Protein AF-A0A4Y3L1G8-F1 (afdb_monomer_lite)

Organism: NCBI:txid43670

Foldseek 3Di:
DPPLDAAAQDPLLVVLLVVLLVLLCVLADFPDCPPCLQVVLLVPADFAAASHPPRSSLLLLQLLLLLLLLVVLVVCVVVPVVQQLSVLSVPLLDLSQDLDLVSLLVSLVSSCVSPVPPDDPPDDLNNVSSPLSSQLSNDRYYNSNSVSSSVSSVSSVVVVDDSLSSNLSNLSHRLLSSLQSCVVVPVVVPVRRLLSSLCSNVSNVNDDLVSSCVSNVHDSVSSVVSVDDPPVD

Radius of gyration: 18.16 Å; chains: 1; bounding box: 44×58×53 Å

Sequence (233 aa):
MTPRAHAPLPAEWAGPIIELVEATRAAAPPSVDDDGAWATAEAGQERPRTGHKAARRTASAGQSAAHLLRFRAIEAVQHGHDEPWTLALATSTEAVGSWDWDTRMQVALDLRRTFKHLPAGDDTDARRETRLVAAWLTHSDGPGLVAATGALCRAVLALAPNRADLAAAWYATHGDRLLRELAARGPAAHPALVGEAVRGVDAARVLTRTHIADHAGIAREALEAHLEPGPDA

Structure (mmCIF, N/CA/C/O backbone):
data_AF-A0A4Y3L1G8-F1
#
_entry.id   AF-A0A4Y3L1G8-F1
#
loop_
_atom_site.group_PDB
_atom_site.id
_atom_site.type_symbol
_atom_site.label_atom_id
_atom_site.label_alt_id
_atom_site.label_comp_id
_atom_site.label_asym_id
_atom_site.label_entity_id
_atom_site.label_seq_id
_atom_site.pdbx_PDB_ins_code
_atom_site.Cartn_x
_atom_site.Cartn_y
_atom_site.Cartn_z
_atom_site.occupancy
_atom_site.B_iso_or_equiv
_atom_site.auth_seq_id
_atom_site.auth_comp_id
_atom_site.auth_asym_id
_atom_site.auth_atom_id
_atom_site.pdbx_PDB_model_num
ATOM 1 N N . MET A 1 1 ? -9.751 -36.972 -7.941 1.00 41.53 1 MET A N 1
ATOM 2 C CA . MET A 1 1 ? -9.458 -35.643 -7.361 1.00 41.53 1 MET A CA 1
ATOM 3 C C . MET A 1 1 ? -10.598 -34.713 -7.751 1.00 41.53 1 MET A C 1
ATOM 5 O O . MET A 1 1 ? -10.694 -34.353 -8.916 1.00 41.53 1 MET A O 1
ATOM 9 N N . THR A 1 2 ? -11.531 -34.416 -6.849 1.00 40.16 2 THR A N 1
ATOM 10 C CA . THR A 1 2 ? -12.635 -33.484 -7.132 1.00 40.16 2 THR A CA 1
ATOM 11 C C . THR A 1 2 ? -12.055 -32.070 -7.202 1.00 40.16 2 THR A C 1
ATOM 13 O O . THR A 1 2 ? -11.384 -31.666 -6.247 1.00 40.16 2 THR A O 1
ATOM 16 N N . PRO A 1 3 ? -12.238 -31.312 -8.297 1.00 48.31 3 PRO A N 1
ATOM 17 C CA . PRO A 1 3 ? -11.774 -29.933 -8.343 1.00 48.31 3 PRO A CA 1
ATOM 18 C C . PRO A 1 3 ? -12.478 -29.161 -7.225 1.00 48.31 3 PRO A C 1
ATOM 20 O O . PRO A 1 3 ? -13.706 -29.179 -7.137 1.00 48.31 3 PRO A O 1
ATOM 23 N N . ARG A 1 4 ? -11.709 -28.519 -6.335 1.00 60.69 4 ARG A N 1
ATOM 24 C CA . ARG A 1 4 ? -12.270 -27.599 -5.336 1.00 60.69 4 ARG A CA 1
ATOM 25 C C . ARG A 1 4 ? -12.995 -26.492 -6.099 1.00 60.69 4 ARG A C 1
ATOM 27 O O . ARG A 1 4 ? -12.357 -25.613 -6.672 1.00 60.69 4 ARG A O 1
ATOM 34 N N . ALA A 1 5 ? -14.321 -26.562 -6.144 1.00 73.50 5 ALA A N 1
ATOM 35 C CA . ALA A 1 5 ? -15.132 -25.512 -6.730 1.00 73.50 5 ALA A CA 1
ATOM 36 C C . ALA A 1 5 ? -14.984 -24.255 -5.863 1.00 73.50 5 ALA A C 1
ATOM 38 O O . ALA A 1 5 ? -15.334 -24.259 -4.685 1.00 73.50 5 ALA A O 1
ATOM 39 N N . HIS A 1 6 ? -14.427 -23.190 -6.437 1.00 83.69 6 HIS A N 1
ATOM 40 C CA . HIS A 1 6 ? -14.323 -21.907 -5.754 1.00 83.69 6 HIS A CA 1
ATOM 41 C C . HIS A 1 6 ? -15.698 -21.236 -5.673 1.00 83.69 6 HIS A C 1
ATOM 43 O O . HIS A 1 6 ? -16.386 -21.086 -6.690 1.00 83.69 6 HIS A O 1
ATOM 49 N N . ALA A 1 7 ? -16.075 -20.781 -4.479 1.00 87.38 7 ALA A N 1
ATOM 50 C CA . ALA A 1 7 ? -17.297 -20.012 -4.271 1.00 87.38 7 ALA A CA 1
ATOM 51 C C . ALA A 1 7 ? -17.143 -18.577 -4.822 1.00 87.38 7 ALA A C 1
ATOM 53 O O . ALA A 1 7 ? -16.031 -18.044 -4.865 1.00 87.38 7 ALA A O 1
ATOM 54 N N . PRO A 1 8 ? -18.215 -17.900 -5.265 1.00 90.12 8 PRO A N 1
ATOM 55 C CA . PRO A 1 8 ? -18.150 -16.456 -5.500 1.00 90.12 8 PRO A CA 1
ATOM 56 C C . PRO A 1 8 ? -17.806 -15.704 -4.201 1.00 90.12 8 PRO A C 1
ATOM 58 O O . PRO A 1 8 ? -17.936 -16.257 -3.107 1.00 90.12 8 PRO A O 1
ATOM 61 N N . LEU A 1 9 ? -17.348 -14.452 -4.312 1.00 90.00 9 LEU A N 1
ATOM 62 C CA . LEU A 1 9 ? -17.223 -13.591 -3.132 1.00 90.00 9 LEU A CA 1
ATOM 63 C C . LEU A 1 9 ? -18.618 -13.353 -2.524 1.00 90.00 9 LEU A C 1
ATOM 65 O O . LEU A 1 9 ? -19.572 -13.181 -3.288 1.00 90.00 9 LEU A O 1
ATOM 69 N N . PRO A 1 10 ? -18.754 -13.311 -1.188 1.00 91.56 10 PRO A N 1
ATOM 70 C CA . PRO A 1 10 ? -20.002 -12.904 -0.554 1.00 91.56 10 PRO A CA 1
ATOM 71 C C . PRO A 1 10 ? -20.387 -11.486 -0.991 1.00 91.56 10 PRO A C 1
ATOM 73 O O . PRO A 1 10 ? -19.537 -10.593 -1.006 1.00 91.56 10 PRO A O 1
ATOM 76 N N . ALA A 1 11 ? -21.662 -11.274 -1.331 1.00 91.69 11 ALA A N 1
ATOM 77 C CA . ALA A 1 11 ? -22.147 -10.005 -1.886 1.00 91.69 11 ALA A CA 1
ATOM 78 C C . ALA A 1 11 ? -21.835 -8.800 -0.982 1.00 91.69 11 ALA A C 1
ATOM 80 O O . ALA A 1 11 ? -21.455 -7.741 -1.472 1.00 91.69 11 ALA A O 1
ATOM 81 N N . GLU A 1 12 ? -21.907 -8.995 0.336 1.00 91.62 12 GLU A N 1
ATOM 82 C CA . GLU A 1 12 ? -21.602 -7.972 1.339 1.00 91.62 12 GLU A CA 1
ATOM 83 C C . GLU A 1 12 ? -20.155 -7.450 1.292 1.00 91.62 12 GLU A C 1
ATOM 85 O O . GLU A 1 12 ? -19.925 -6.312 1.698 1.00 91.62 12 GLU A O 1
ATOM 90 N N . TRP A 1 13 ? -19.191 -8.241 0.802 1.00 94.19 13 TRP A N 1
ATOM 91 C CA . TRP A 1 13 ? -17.769 -7.871 0.725 1.00 94.19 13 TRP A CA 1
ATOM 92 C C . TRP A 1 13 ? -17.298 -7.642 -0.712 1.00 94.19 13 TRP A C 1
ATOM 94 O O . TRP A 1 13 ? -16.288 -6.978 -0.924 1.00 94.19 13 TRP A O 1
ATOM 104 N N . ALA A 1 14 ? -18.018 -8.179 -1.701 1.00 93.88 14 ALA A N 1
ATOM 105 C CA . ALA A 1 14 ? -17.626 -8.118 -3.103 1.00 93.88 14 ALA A CA 1
ATOM 106 C C . ALA A 1 14 ? -17.527 -6.678 -3.629 1.00 93.88 14 ALA A C 1
ATOM 108 O O . ALA A 1 14 ? -16.528 -6.355 -4.263 1.00 93.88 14 ALA A O 1
ATOM 109 N N . GLY A 1 15 ? -18.522 -5.831 -3.339 1.00 96.12 15 GLY A N 1
ATOM 110 C CA . GLY A 1 15 ? -18.575 -4.445 -3.825 1.00 96.12 15 GLY A CA 1
ATOM 111 C C . GLY A 1 15 ? -17.330 -3.632 -3.449 1.00 96.12 15 GLY A C 1
ATOM 112 O O . GLY A 1 15 ? -16.573 -3.278 -4.347 1.00 96.12 15 GLY A O 1
ATOM 113 N N . PRO A 1 16 ? -17.041 -3.438 -2.148 1.00 97.31 16 PRO A N 1
ATOM 114 C CA . PRO A 1 16 ? -15.885 -2.656 -1.701 1.00 97.31 16 PRO A CA 1
ATOM 115 C C . PRO A 1 16 ? -14.537 -3.185 -2.211 1.00 97.31 16 PRO A C 1
ATOM 117 O O . PRO A 1 16 ? -13.641 -2.406 -2.519 1.00 97.31 16 PRO A O 1
ATOM 120 N N . ILE A 1 17 ? -14.382 -4.513 -2.309 1.00 97.56 17 ILE A N 1
ATOM 121 C CA . ILE A 1 17 ? -13.150 -5.137 -2.822 1.00 97.56 17 ILE A CA 1
ATOM 122 C C . ILE A 1 17 ? -12.947 -4.808 -4.301 1.00 97.56 17 ILE A C 1
ATOM 124 O O . ILE A 1 17 ? -11.832 -4.500 -4.714 1.00 97.56 17 ILE A O 1
ATOM 128 N N . ILE A 1 18 ? -14.003 -4.930 -5.107 1.00 96.75 18 ILE A N 1
ATOM 129 C CA . ILE A 1 18 ? -13.937 -4.672 -6.548 1.00 96.75 18 ILE A CA 1
ATOM 130 C C . ILE A 1 18 ? -13.724 -3.180 -6.796 1.00 96.75 18 ILE A C 1
ATOM 132 O O . ILE A 1 18 ? -12.811 -2.823 -7.533 1.00 96.75 18 ILE A O 1
ATOM 136 N N . GLU A 1 19 ? -14.499 -2.334 -6.119 1.00 97.62 19 GLU A N 1
ATOM 137 C CA . GLU A 1 19 ? -14.440 -0.880 -6.249 1.00 97.62 19 GLU A CA 1
ATOM 138 C C . GLU A 1 19 ? -13.040 -0.337 -5.952 1.00 97.62 19 GLU A C 1
ATOM 140 O O . GLU A 1 19 ? -12.491 0.406 -6.762 1.00 97.62 19 GLU A O 1
ATOM 145 N N . LEU A 1 20 ? -12.415 -0.756 -4.845 1.00 98.12 20 LEU A N 1
ATOM 146 C CA . LEU A 1 20 ? -11.076 -0.274 -4.511 1.00 98.12 20 LEU A CA 1
ATOM 147 C C . LEU A 1 20 ? -10.024 -0.724 -5.536 1.00 98.12 20 LEU A C 1
ATOM 149 O O . LEU A 1 20 ? -9.168 0.072 -5.908 1.00 98.12 20 LEU A O 1
ATOM 153 N N . VAL A 1 21 ? -10.086 -1.974 -6.009 1.00 96.69 21 VAL A N 1
ATOM 154 C CA . VAL A 1 21 ? -9.149 -2.486 -7.029 1.00 96.69 21 VAL A CA 1
ATOM 155 C C . VAL A 1 21 ? -9.292 -1.724 -8.341 1.00 96.69 21 VAL A C 1
ATOM 157 O O . VAL A 1 21 ? -8.296 -1.396 -8.980 1.00 96.69 21 VAL A O 1
ATOM 160 N N . GLU A 1 22 ? -10.523 -1.445 -8.759 1.00 97.00 22 GLU A N 1
ATOM 161 C CA . GLU A 1 22 ? -10.784 -0.691 -9.982 1.00 97.00 22 GLU A CA 1
ATOM 162 C C . GLU A 1 22 ? -10.345 0.770 -9.838 1.00 97.00 22 GLU A C 1
ATOM 164 O O . GLU A 1 22 ? -9.719 1.304 -10.754 1.00 97.00 22 GLU A O 1
ATOM 169 N N . ALA A 1 23 ? -10.581 1.387 -8.678 1.00 98.00 23 ALA A N 1
ATOM 170 C CA . ALA A 1 23 ? -10.167 2.756 -8.394 1.00 98.00 23 ALA A CA 1
ATOM 171 C C . ALA A 1 23 ? -8.638 2.922 -8.384 1.00 98.00 23 ALA A C 1
ATOM 173 O O . ALA A 1 23 ? -8.124 3.843 -9.019 1.00 98.00 23 ALA A O 1
ATOM 174 N N . THR A 1 24 ? -7.891 2.031 -7.720 1.00 97.62 24 THR A N 1
ATOM 175 C CA . THR A 1 24 ? -6.417 2.111 -7.682 1.00 97.62 24 THR A CA 1
ATOM 176 C C . THR A 1 24 ? -5.801 1.844 -9.051 1.00 97.62 24 THR A C 1
ATOM 178 O O . THR A 1 24 ? -4.916 2.582 -9.483 1.00 97.62 24 THR A O 1
ATOM 181 N N . ARG A 1 25 ? -6.330 0.865 -9.793 1.00 95.62 25 ARG A N 1
ATOM 182 C CA . ARG A 1 25 ? -5.956 0.611 -11.192 1.00 95.62 25 ARG A CA 1
ATOM 183 C C . ARG A 1 25 ? -6.201 1.823 -12.091 1.00 95.62 25 ARG A C 1
ATOM 185 O O . ARG A 1 25 ? -5.326 2.192 -12.866 1.00 95.62 25 ARG A O 1
ATOM 192 N N . ALA A 1 26 ? -7.376 2.442 -11.998 1.00 95.88 26 ALA A N 1
ATOM 193 C CA . ALA A 1 26 ? -7.726 3.612 -12.804 1.00 95.88 26 ALA A CA 1
ATOM 194 C C . ALA A 1 26 ? -6.922 4.866 -12.422 1.00 95.88 26 ALA A C 1
ATOM 196 O O . ALA A 1 26 ? -6.782 5.783 -13.234 1.00 95.88 26 ALA A O 1
ATOM 197 N N . ALA A 1 27 ? -6.395 4.919 -11.197 1.00 96.06 27 ALA A N 1
ATOM 198 C CA . ALA A 1 27 ? -5.557 6.010 -10.722 1.00 96.06 27 ALA A CA 1
ATOM 199 C C . ALA A 1 27 ? -4.109 5.926 -11.231 1.00 96.06 27 ALA A C 1
ATOM 201 O O . ALA A 1 27 ? -3.522 6.980 -11.486 1.00 96.06 27 ALA A O 1
ATOM 202 N N . ALA A 1 28 ? -3.583 4.714 -11.455 1.00 93.69 28 ALA A N 1
ATOM 203 C CA . ALA A 1 28 ? -2.238 4.440 -11.980 1.00 93.69 28 ALA A CA 1
ATOM 204 C C . ALA A 1 28 ? -2.226 3.833 -13.408 1.00 93.69 28 ALA A C 1
ATOM 206 O O . ALA A 1 28 ? -1.566 2.810 -13.624 1.00 93.69 28 ALA A O 1
ATOM 207 N N . PRO A 1 29 ? -2.950 4.408 -14.393 1.00 88.06 29 PRO A N 1
ATOM 208 C CA . PRO A 1 29 ? -2.941 3.875 -15.746 1.00 88.06 29 PRO A CA 1
ATOM 209 C C . PRO A 1 29 ? -1.554 4.097 -16.372 1.00 88.06 29 PRO A C 1
ATOM 211 O O . PRO A 1 29 ? -0.997 5.186 -16.212 1.00 88.06 29 PRO A O 1
ATOM 214 N N . PRO A 1 30 ? -1.002 3.108 -17.092 1.00 82.69 30 PRO A N 1
ATOM 215 C CA . PRO A 1 30 ? 0.229 3.309 -17.848 1.00 82.69 30 PRO A CA 1
ATOM 216 C C . PRO A 1 30 ? -0.027 4.284 -19.008 1.00 82.69 30 PRO A C 1
ATOM 218 O O . PRO A 1 30 ? -1.103 4.246 -19.614 1.00 82.69 30 PRO A O 1
ATOM 221 N N . SER A 1 31 ? 0.943 5.140 -19.349 1.00 75.38 31 SER A N 1
ATOM 222 C CA . SER A 1 31 ? 0.835 6.003 -20.542 1.00 75.38 31 SER A CA 1
ATOM 223 C C . SER A 1 31 ? 0.765 5.209 -21.846 1.00 75.38 31 SER A C 1
ATOM 225 O O . SER A 1 31 ? 0.064 5.615 -22.773 1.00 75.38 31 SER A O 1
ATOM 227 N N . VAL A 1 32 ? 1.464 4.071 -21.897 1.00 72.94 32 VAL A N 1
ATOM 228 C CA . VAL A 1 32 ? 1.496 3.104 -22.999 1.00 72.94 32 VAL A CA 1
ATOM 229 C C . VAL A 1 32 ? 1.739 1.709 -22.396 1.00 72.94 32 VAL A C 1
ATOM 231 O O . VAL A 1 32 ? 2.694 1.534 -21.643 1.00 72.94 32 VAL A O 1
ATOM 234 N N . ASP A 1 33 ? 0.898 0.714 -22.701 1.00 65.44 33 ASP A N 1
ATOM 235 C CA . ASP A 1 33 ? 1.082 -0.694 -22.276 1.00 65.44 33 ASP A CA 1
ATOM 236 C C . ASP A 1 33 ? 1.106 -1.621 -23.495 1.00 65.44 33 ASP A C 1
ATOM 238 O O . ASP A 1 33 ? 0.311 -2.552 -23.613 1.00 65.44 33 ASP A O 1
ATOM 242 N N . ASP A 1 34 ? 2.002 -1.323 -24.435 1.00 66.69 34 ASP A N 1
ATOM 243 C CA . ASP A 1 34 ? 2.079 -2.037 -25.715 1.00 66.69 34 ASP A CA 1
ATOM 244 C C . ASP A 1 34 ? 2.476 -3.513 -25.538 1.00 66.69 34 ASP A C 1
ATOM 246 O O . ASP A 1 34 ? 2.008 -4.378 -26.279 1.00 66.69 34 ASP A O 1
ATOM 250 N N . ASP A 1 35 ? 3.258 -3.819 -24.495 1.00 75.25 35 ASP A N 1
ATOM 251 C CA . ASP A 1 35 ? 3.859 -5.143 -24.303 1.00 75.25 35 ASP A CA 1
ATOM 252 C C . ASP A 1 35 ? 3.335 -5.899 -23.061 1.00 75.25 35 ASP A C 1
ATOM 254 O O . ASP A 1 35 ? 3.815 -6.994 -22.734 1.00 75.25 35 ASP A O 1
ATOM 258 N N . GLY A 1 36 ? 2.357 -5.345 -22.336 1.00 89.19 36 GLY A N 1
ATOM 259 C CA . GLY A 1 36 ? 1.662 -6.015 -21.229 1.00 89.19 36 GLY A CA 1
ATOM 260 C C . GLY A 1 36 ? 2.482 -6.202 -19.944 1.00 89.19 36 GLY A C 1
ATOM 261 O O . GLY A 1 36 ? 2.168 -7.086 -19.136 1.00 89.19 36 GLY A O 1
ATOM 262 N N . ALA A 1 37 ? 3.545 -5.419 -19.733 1.00 90.44 37 ALA A N 1
ATOM 263 C CA . ALA A 1 37 ? 4.352 -5.469 -18.507 1.00 90.44 37 ALA A CA 1
ATOM 264 C C . ALA A 1 37 ? 3.518 -5.081 -17.274 1.00 90.44 37 ALA A C 1
ATOM 266 O O . ALA A 1 37 ? 3.598 -5.731 -16.228 1.00 90.44 37 ALA A O 1
ATOM 267 N N . TRP A 1 38 ? 2.644 -4.084 -17.426 1.00 91.88 38 TRP A N 1
ATOM 268 C CA . TRP A 1 38 ? 1.755 -3.611 -16.368 1.00 91.88 38 TRP A CA 1
ATOM 269 C C . TRP A 1 38 ? 0.746 -4.698 -15.960 1.00 91.88 38 TRP A C 1
ATOM 271 O O . TRP A 1 38 ? 0.635 -5.051 -14.782 1.00 91.88 38 TRP A O 1
ATOM 281 N N . ALA A 1 39 ? 0.107 -5.348 -16.939 1.00 91.81 39 ALA A N 1
ATOM 282 C CA . ALA A 1 39 ? -0.785 -6.483 -16.689 1.00 91.81 39 ALA A CA 1
ATOM 283 C C . ALA A 1 39 ? -0.056 -7.698 -16.075 1.00 91.81 39 ALA A C 1
ATOM 285 O O . ALA A 1 39 ? -0.619 -8.417 -15.241 1.00 91.81 39 ALA A O 1
ATOM 286 N N . THR A 1 40 ? 1.205 -7.927 -16.456 1.00 93.62 40 THR A N 1
ATOM 287 C CA . THR A 1 40 ? 2.041 -9.001 -15.894 1.00 93.62 40 THR A CA 1
ATOM 288 C C . THR A 1 40 ? 2.344 -8.746 -14.417 1.00 93.62 40 THR A C 1
ATOM 290 O O . THR A 1 40 ? 2.182 -9.652 -13.595 1.00 93.62 40 THR A O 1
ATOM 293 N N . ALA A 1 41 ? 2.670 -7.504 -14.048 1.00 93.44 41 ALA A N 1
ATOM 294 C CA . ALA A 1 41 ? 2.898 -7.109 -12.660 1.00 93.44 41 ALA A CA 1
ATOM 295 C C . ALA A 1 41 ? 1.656 -7.321 -11.771 1.00 93.44 41 ALA A C 1
ATOM 297 O O . ALA A 1 41 ? 1.773 -7.829 -10.650 1.00 93.44 41 ALA A O 1
ATOM 298 N N . GLU A 1 42 ? 0.453 -7.016 -12.274 1.00 92.38 42 GLU A N 1
ATOM 299 C CA . GLU A 1 42 ? -0.802 -7.340 -11.578 1.00 92.38 42 GLU A CA 1
ATOM 300 C C . GLU A 1 42 ? -0.994 -8.858 -11.433 1.00 92.38 42 GLU A C 1
ATOM 302 O O . GLU A 1 42 ? -1.419 -9.364 -10.387 1.00 92.38 42 GLU A O 1
ATOM 307 N N . ALA A 1 43 ? -0.683 -9.617 -12.488 1.00 91.38 43 ALA A N 1
ATOM 308 C CA . ALA A 1 43 ? -0.847 -11.063 -12.507 1.00 91.38 43 ALA A CA 1
ATOM 309 C C . ALA A 1 43 ? 0.142 -11.797 -11.585 1.00 91.38 43 ALA A C 1
ATOM 311 O O . ALA A 1 43 ? -0.211 -12.864 -11.066 1.00 91.38 43 ALA A O 1
ATOM 312 N N . GLY A 1 44 ? 1.321 -11.225 -11.339 1.00 89.19 44 GLY A N 1
ATOM 313 C CA . GLY A 1 44 ? 2.352 -11.752 -10.440 1.00 89.19 44 GLY A CA 1
ATOM 314 C C . GLY A 1 44 ? 1.979 -11.735 -8.953 1.00 89.19 44 GLY A C 1
ATOM 315 O O . GLY A 1 44 ? 2.749 -12.212 -8.124 1.00 89.19 44 GLY A O 1
ATOM 316 N N . GLN A 1 45 ? 0.806 -11.208 -8.589 1.00 88.12 45 GLN A N 1
ATOM 317 C CA . GLN A 1 45 ? 0.321 -11.229 -7.211 1.00 88.12 45 GLN A CA 1
ATOM 318 C C . GLN A 1 45 ? 0.026 -12.651 -6.717 1.00 88.12 45 GLN A C 1
ATOM 320 O O . GLN A 1 45 ? -0.706 -13.412 -7.370 1.00 88.12 45 GLN A O 1
ATOM 325 N N . GLU A 1 46 ? 0.554 -12.969 -5.529 1.00 86.06 46 GLU A N 1
ATOM 326 C CA . GLU A 1 46 ? 0.307 -14.239 -4.852 1.00 86.06 46 GLU A CA 1
ATOM 327 C C . GLU A 1 46 ? -1.193 -14.433 -4.606 1.00 86.06 46 GLU A C 1
ATOM 329 O O . GLU A 1 46 ? -1.954 -13.495 -4.350 1.00 86.06 46 GLU A O 1
ATOM 334 N N . ARG A 1 47 ? -1.650 -15.677 -4.758 1.00 87.44 47 ARG A N 1
ATOM 335 C CA . ARG A 1 47 ? -3.064 -16.028 -4.636 1.00 87.44 47 ARG A CA 1
ATOM 336 C C . ARG A 1 47 ? -3.317 -16.612 -3.246 1.00 87.44 47 ARG A C 1
ATOM 338 O O . ARG A 1 47 ? -3.052 -17.802 -3.060 1.00 87.44 47 ARG A O 1
ATOM 345 N N . PRO A 1 48 ? -3.881 -15.843 -2.298 1.00 88.75 48 PRO A N 1
ATOM 346 C CA . PRO A 1 48 ? -4.215 -16.381 -0.989 1.00 88.75 48 PRO A CA 1
ATOM 347 C C . PRO A 1 48 ? -5.269 -17.482 -1.116 1.00 88.75 48 PRO A C 1
ATOM 349 O O . PRO A 1 48 ? -6.124 -17.479 -2.010 1.00 88.75 48 PRO A O 1
ATOM 352 N N . ARG A 1 49 ? -5.250 -18.440 -0.192 1.00 90.00 49 ARG A N 1
ATOM 353 C CA . ARG A 1 49 ? -6.201 -19.557 -0.190 1.00 90.00 49 ARG A CA 1
ATOM 354 C C . ARG A 1 49 ? -7.514 -19.163 0.477 1.00 90.00 49 ARG A C 1
ATOM 356 O O . ARG A 1 49 ? -7.815 -19.598 1.575 1.00 90.00 49 ARG A O 1
ATOM 363 N N . THR A 1 50 ? -8.338 -18.370 -0.197 1.00 89.44 50 THR A N 1
ATOM 364 C CA . THR A 1 50 ? -9.612 -17.898 0.384 1.00 89.44 50 THR A CA 1
ATOM 365 C C . THR A 1 50 ? -10.777 -18.870 0.201 1.00 89.44 50 THR A C 1
ATOM 367 O O . THR A 1 50 ? -11.798 -18.738 0.863 1.00 89.44 50 THR A O 1
ATOM 370 N N . GLY A 1 51 ? -10.667 -19.827 -0.727 1.00 88.31 51 GLY A N 1
ATOM 371 C CA . GLY A 1 51 ? -11.807 -20.645 -1.162 1.00 88.31 51 GLY A CA 1
ATOM 372 C C . GLY A 1 51 ? -12.756 -19.922 -2.131 1.00 88.31 51 GLY A C 1
ATOM 373 O O . GLY A 1 51 ? -13.696 -20.542 -2.629 1.00 88.31 51 GLY A O 1
ATOM 374 N N . HIS A 1 52 ? -12.470 -18.662 -2.485 1.00 89.44 52 HIS A N 1
ATOM 375 C CA . HIS A 1 52 ? -13.298 -17.848 -3.376 1.00 89.44 52 HIS A CA 1
ATOM 376 C C . HIS A 1 52 ? -12.653 -17.591 -4.749 1.00 89.44 52 HIS A C 1
ATOM 378 O O . HIS A 1 52 ? -11.431 -17.601 -4.897 1.00 89.44 52 HIS A O 1
ATOM 384 N N . LYS A 1 53 ? -13.479 -17.313 -5.767 1.00 88.62 53 LYS A N 1
ATOM 385 C CA . LYS A 1 53 ? -13.072 -17.127 -7.177 1.00 88.62 53 LYS A CA 1
ATOM 386 C C . LYS A 1 53 ? -12.123 -15.944 -7.414 1.00 88.62 53 LYS A C 1
ATOM 388 O O . LYS A 1 53 ? -11.420 -15.930 -8.417 1.00 88.62 53 LYS A O 1
ATOM 393 N N . ALA A 1 54 ? -12.105 -14.955 -6.521 1.00 88.44 54 ALA A N 1
ATOM 394 C CA . ALA A 1 54 ? -11.403 -13.685 -6.715 1.00 88.44 54 ALA A CA 1
ATOM 395 C C . ALA A 1 54 ? -10.241 -13.462 -5.727 1.00 88.44 54 ALA A C 1
ATOM 397 O O . ALA A 1 54 ? -9.940 -12.324 -5.380 1.00 88.44 54 ALA A O 1
ATOM 398 N N . ALA A 1 55 ? -9.562 -14.531 -5.297 1.00 90.19 55 ALA A N 1
ATOM 399 C CA . ALA A 1 55 ? -8.482 -14.476 -4.304 1.00 90.19 55 ALA A CA 1
ATOM 400 C C . ALA A 1 55 ? -7.405 -13.407 -4.579 1.00 90.19 55 ALA A C 1
ATOM 402 O O . ALA A 1 55 ? -7.008 -12.685 -3.670 1.00 90.19 55 ALA A O 1
ATOM 403 N N . ARG A 1 56 ? -6.967 -13.256 -5.838 1.00 91.50 56 ARG A N 1
ATOM 404 C CA . ARG A 1 56 ? -5.973 -12.237 -6.216 1.00 91.50 56 ARG A CA 1
ATOM 405 C C . ARG A 1 56 ? -6.488 -10.807 -6.011 1.00 91.50 56 ARG A C 1
ATOM 407 O O . ARG A 1 56 ? -5.740 -9.953 -5.550 1.00 91.50 56 ARG A O 1
ATOM 414 N N . ARG A 1 57 ? -7.763 -10.552 -6.327 1.00 92.81 57 ARG A N 1
ATOM 415 C CA . ARG A 1 57 ? -8.388 -9.238 -6.106 1.00 92.81 57 ARG A CA 1
ATOM 416 C C . ARG A 1 57 ? -8.510 -8.948 -4.616 1.00 92.81 57 ARG A C 1
ATOM 418 O O . ARG A 1 57 ? -8.205 -7.845 -4.206 1.00 92.81 57 ARG A O 1
ATOM 425 N N . THR A 1 58 ? -8.859 -9.949 -3.804 1.00 94.56 58 THR A N 1
ATOM 426 C CA . THR A 1 58 ? -8.857 -9.818 -2.338 1.00 94.56 58 THR A CA 1
ATOM 427 C C . THR A 1 58 ? -7.472 -9.429 -1.810 1.00 94.56 58 THR A C 1
ATOM 429 O O . THR A 1 58 ? -7.359 -8.508 -1.009 1.00 94.56 58 THR A O 1
ATOM 432 N N . ALA A 1 59 ? -6.413 -10.084 -2.292 1.00 92.56 59 ALA A N 1
ATOM 433 C CA . ALA A 1 59 ? -5.041 -9.755 -1.919 1.00 92.56 59 ALA A CA 1
ATOM 434 C C . ALA A 1 59 ? -4.651 -8.316 -2.289 1.00 92.56 59 ALA A C 1
ATOM 436 O O . ALA A 1 59 ? -4.207 -7.560 -1.431 1.00 92.56 59 ALA A O 1
ATOM 437 N N . SER A 1 60 ? -4.833 -7.951 -3.562 1.00 95.31 60 SER A N 1
ATOM 438 C CA . SER A 1 60 ? -4.514 -6.615 -4.080 1.00 95.31 60 SER A CA 1
ATOM 439 C C . SER A 1 60 ? -5.302 -5.527 -3.340 1.00 95.31 60 SER A C 1
ATOM 441 O O . SER A 1 60 ? -4.699 -4.591 -2.826 1.00 95.31 60 SER A O 1
ATOM 443 N N . ALA A 1 61 ? -6.614 -5.712 -3.151 1.00 96.94 61 ALA A N 1
ATOM 444 C CA . ALA A 1 61 ? -7.459 -4.773 -2.416 1.00 96.94 61 ALA A CA 1
ATOM 445 C C . ALA A 1 61 ? -6.987 -4.570 -0.968 1.00 96.94 61 ALA A C 1
ATOM 447 O O . ALA A 1 61 ? -6.922 -3.441 -0.493 1.00 96.94 61 ALA A O 1
ATOM 448 N N . GLY A 1 62 ? -6.635 -5.655 -0.267 1.00 96.81 62 GLY A N 1
ATOM 449 C CA . GLY A 1 62 ? -6.175 -5.590 1.122 1.00 96.81 62 GLY A CA 1
ATOM 450 C C . GLY A 1 62 ? -4.861 -4.829 1.268 1.00 96.81 62 GLY A C 1
ATOM 451 O O . GLY A 1 62 ? -4.766 -3.944 2.115 1.00 96.81 62 GLY A O 1
ATOM 452 N N . GLN A 1 63 ? -3.885 -5.127 0.406 1.00 96.88 63 GLN A N 1
ATOM 453 C CA . GLN A 1 63 ? -2.595 -4.432 0.388 1.00 96.88 63 GLN A CA 1
ATOM 454 C C . GLN A 1 63 ? -2.754 -2.956 0.016 1.00 96.88 63 GLN A C 1
ATOM 456 O O . GLN A 1 63 ? -2.237 -2.095 0.721 1.00 96.88 63 GLN A O 1
ATOM 461 N N . SER A 1 64 ? -3.534 -2.647 -1.024 1.00 97.81 64 SER A N 1
ATOM 462 C CA . SER A 1 64 ? -3.808 -1.262 -1.418 1.00 97.81 64 SER A CA 1
ATOM 463 C C . SER A 1 64 ? -4.520 -0.477 -0.311 1.00 97.81 64 SER A C 1
ATOM 465 O O . SER A 1 64 ? -4.105 0.635 0.006 1.00 97.81 64 SER A O 1
ATOM 467 N N . ALA A 1 65 ? -5.539 -1.057 0.334 1.00 98.31 65 ALA A N 1
ATOM 468 C CA . ALA A 1 65 ? -6.236 -0.422 1.454 1.00 98.31 65 ALA A CA 1
ATOM 469 C C . ALA A 1 65 ? -5.292 -0.151 2.635 1.00 98.31 65 ALA A C 1
ATOM 471 O O . ALA A 1 65 ? -5.273 0.948 3.183 1.00 98.31 65 ALA A O 1
ATOM 472 N N . ALA A 1 66 ? -4.484 -1.140 3.020 1.00 98.12 66 ALA A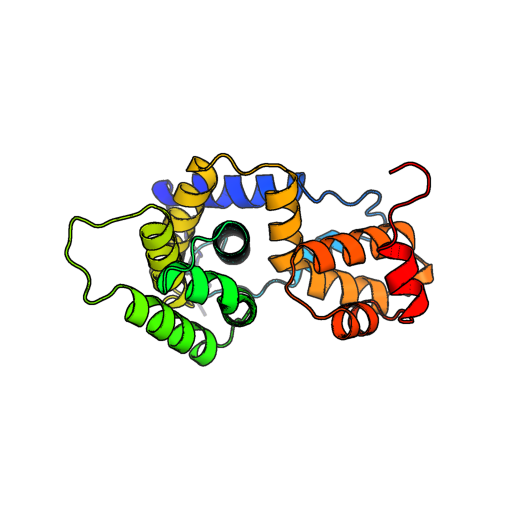 N 1
ATOM 473 C CA . ALA A 1 66 ? -3.540 -0.998 4.120 1.00 98.12 66 ALA A CA 1
ATOM 474 C C . ALA A 1 66 ? -2.440 0.033 3.810 1.00 98.12 66 ALA A C 1
ATOM 476 O O . ALA A 1 66 ? -2.087 0.819 4.687 1.00 98.12 66 ALA A O 1
ATOM 477 N N . HIS A 1 67 ? -1.945 0.096 2.569 1.00 98.19 67 HIS A N 1
ATOM 478 C CA . HIS A 1 67 ? -0.997 1.130 2.150 1.00 98.19 67 HIS A CA 1
ATOM 479 C C . HIS A 1 67 ? -1.611 2.535 2.160 1.00 98.19 67 HIS A C 1
ATOM 481 O O . HIS A 1 67 ? -0.946 3.458 2.617 1.00 98.19 67 HIS A O 1
ATOM 487 N N . LEU A 1 68 ? -2.877 2.701 1.760 1.00 97.88 68 LEU A N 1
ATOM 488 C CA . LEU A 1 68 ? -3.587 3.984 1.872 1.00 97.88 68 LEU A CA 1
ATOM 489 C C . LEU A 1 68 ? -3.651 4.472 3.322 1.00 97.88 68 LEU A C 1
ATOM 491 O O . LEU A 1 68 ? -3.281 5.608 3.611 1.00 97.88 68 LEU A O 1
ATOM 495 N N . LEU A 1 69 ? -4.046 3.597 4.250 1.00 97.81 69 LEU A N 1
ATOM 496 C CA . LEU A 1 69 ? -4.066 3.930 5.678 1.00 97.81 69 LEU A CA 1
ATOM 497 C C . LEU A 1 69 ? -2.659 4.217 6.217 1.00 97.81 69 LEU A C 1
ATOM 499 O O . LEU A 1 69 ? -2.476 5.131 7.019 1.00 97.81 69 LEU A O 1
ATOM 503 N N . ARG A 1 70 ? -1.640 3.498 5.730 1.00 97.50 70 ARG A N 1
ATOM 504 C CA . ARG A 1 70 ? -0.239 3.795 6.048 1.00 97.50 70 ARG A CA 1
ATOM 505 C C . ARG A 1 70 ? 0.166 5.195 5.585 1.00 97.50 70 ARG A C 1
ATOM 507 O O . ARG A 1 70 ? 0.830 5.894 6.342 1.00 97.50 70 ARG A O 1
ATOM 514 N N . PHE A 1 71 ? -0.217 5.616 4.380 1.00 95.69 71 PHE A N 1
ATOM 515 C CA . PHE A 1 71 ? 0.102 6.953 3.868 1.00 95.69 71 PHE A CA 1
ATOM 516 C C . PHE A 1 71 ? -0.535 8.051 4.699 1.00 95.69 71 PHE A C 1
ATOM 518 O O . PHE A 1 71 ? 0.172 8.972 5.103 1.00 95.69 71 PHE A O 1
ATOM 525 N N . ARG A 1 72 ? -1.811 7.895 5.060 1.00 95.19 72 ARG A N 1
ATOM 526 C CA . ARG A 1 72 ? -2.472 8.817 5.990 1.00 95.19 72 ARG A CA 1
ATOM 527 C C . ARG A 1 72 ? -1.764 8.878 7.336 1.00 95.19 72 ARG A C 1
ATOM 529 O O . ARG A 1 72 ? -1.588 9.962 7.875 1.00 95.19 72 ARG A O 1
ATOM 536 N N . ALA A 1 73 ? -1.308 7.742 7.864 1.00 96.25 73 ALA A N 1
ATOM 537 C CA . ALA A 1 73 ? -0.546 7.720 9.108 1.00 96.25 73 ALA A CA 1
ATOM 538 C C . ALA A 1 73 ? 0.803 8.450 8.982 1.00 96.25 73 ALA A C 1
ATOM 540 O O . ALA A 1 73 ? 1.181 9.188 9.886 1.00 96.25 73 ALA A O 1
ATOM 541 N N . ILE A 1 74 ? 1.520 8.299 7.861 1.00 95.56 74 ILE A N 1
ATOM 542 C CA . ILE A 1 74 ? 2.748 9.070 7.605 1.00 95.56 74 ILE A CA 1
ATOM 543 C C . ILE A 1 74 ? 2.444 10.567 7.559 1.00 95.56 74 ILE A C 1
ATOM 545 O O . ILE A 1 74 ? 3.157 11.351 8.179 1.00 95.56 74 ILE A O 1
ATOM 549 N N . GLU A 1 75 ? 1.410 10.959 6.818 1.00 94.50 75 GLU A N 1
ATOM 550 C CA . GLU A 1 75 ? 0.999 12.354 6.701 1.00 94.50 75 GLU A CA 1
ATOM 551 C C . GLU A 1 75 ? 0.609 12.922 8.071 1.00 94.50 75 GLU A C 1
ATOM 553 O O . GLU A 1 75 ? 1.069 13.997 8.443 1.00 94.50 75 GLU A O 1
ATOM 558 N N . ALA A 1 76 ? -0.158 12.180 8.868 1.00 94.62 76 ALA A N 1
ATOM 559 C CA . ALA A 1 76 ? -0.536 12.572 10.220 1.00 94.62 76 ALA A CA 1
ATOM 560 C C . ALA A 1 76 ? 0.700 12.806 11.109 1.00 94.62 76 ALA A C 1
ATOM 562 O O . ALA A 1 76 ? 0.798 13.849 11.756 1.00 94.62 76 ALA A O 1
ATOM 563 N N . VAL A 1 77 ? 1.690 11.907 11.066 1.00 96.06 77 VAL A N 1
ATOM 564 C CA . VAL A 1 77 ? 2.967 12.069 11.786 1.00 96.06 77 VAL A CA 1
ATOM 565 C C . VAL A 1 77 ? 3.715 13.323 11.324 1.00 96.06 77 VAL A C 1
ATOM 567 O O . VAL A 1 77 ? 4.242 14.062 12.152 1.00 96.06 77 VAL A O 1
ATOM 570 N N . GLN A 1 78 ? 3.730 13.610 10.019 1.00 95.06 78 GLN A N 1
ATOM 571 C CA . GLN A 1 78 ? 4.343 14.829 9.471 1.00 95.06 78 GLN A CA 1
ATOM 572 C C . GLN A 1 78 ? 3.642 16.113 9.946 1.00 95.06 78 GLN A C 1
ATOM 574 O O . GLN A 1 78 ? 4.293 17.148 10.067 1.00 95.06 78 GLN A O 1
ATOM 579 N N . HIS A 1 79 ? 2.350 16.035 10.267 1.00 95.38 79 HIS A N 1
ATOM 580 C CA . HIS A 1 79 ? 1.555 17.131 10.826 1.00 95.38 79 HIS A CA 1
ATOM 581 C C . HIS A 1 79 ? 1.532 17.160 12.368 1.00 95.38 79 HIS A C 1
ATOM 583 O O . HIS A 1 79 ? 0.786 17.943 12.953 1.00 95.38 79 HIS A O 1
ATOM 589 N N . GLY A 1 80 ? 2.358 16.349 13.040 1.00 94.19 80 GLY A N 1
ATOM 590 C CA . GLY A 1 80 ? 2.507 16.364 14.500 1.00 94.19 80 GLY A CA 1
ATOM 591 C C . GLY A 1 80 ? 1.539 15.459 15.268 1.00 94.19 80 GLY A C 1
ATOM 592 O O . GLY A 1 80 ? 1.475 15.557 16.489 1.00 94.19 80 GLY A O 1
ATOM 593 N N . HIS A 1 81 ? 0.809 14.572 14.587 1.00 91.00 81 HIS A N 1
ATOM 594 C CA . HIS A 1 81 ? 0.035 13.503 15.223 1.00 91.00 81 HIS A CA 1
ATOM 595 C C . HIS A 1 81 ? 0.939 12.286 15.457 1.00 91.00 81 HIS A C 1
ATOM 597 O O . HIS A 1 81 ? 1.038 11.379 14.627 1.00 91.00 81 HIS A O 1
ATOM 603 N N . ASP A 1 82 ? 1.666 12.303 16.571 1.00 91.69 82 ASP A N 1
ATOM 604 C CA . ASP A 1 82 ? 2.684 11.315 16.929 1.00 91.69 82 ASP A CA 1
ATOM 605 C C . ASP A 1 82 ? 2.173 10.252 17.914 1.00 91.69 82 ASP A C 1
ATOM 607 O O . ASP A 1 82 ? 2.948 9.651 18.665 1.00 91.69 82 ASP A O 1
ATOM 611 N N . GLU A 1 83 ? 0.867 9.962 17.909 1.00 94.06 83 GLU A N 1
ATOM 612 C CA . GLU A 1 83 ? 0.336 8.937 18.799 1.00 94.06 83 GLU A CA 1
ATOM 613 C C . GLU A 1 83 ? 0.951 7.562 18.476 1.00 94.06 83 GLU A C 1
ATOM 615 O O . GLU A 1 83 ? 1.194 7.237 17.305 1.00 94.06 83 GLU A O 1
ATOM 620 N N . PRO A 1 84 ? 1.157 6.685 19.480 1.00 94.44 84 PRO A N 1
ATOM 621 C CA . PRO A 1 84 ? 1.865 5.421 19.276 1.00 94.44 84 PRO A CA 1
ATOM 622 C C . PRO A 1 84 ? 1.279 4.526 18.173 1.00 94.44 84 PRO A C 1
ATOM 624 O O . PRO A 1 84 ? 2.028 3.854 17.468 1.00 94.44 84 PRO A O 1
ATOM 627 N N . TRP A 1 85 ? -0.049 4.506 18.003 1.00 94.38 85 TRP A N 1
ATOM 628 C CA . TRP A 1 85 ? -0.712 3.716 16.955 1.00 94.38 85 TRP A CA 1
ATOM 629 C C . TRP A 1 85 ? -0.553 4.321 15.556 1.00 94.38 85 TRP A C 1
ATOM 631 O O . TRP A 1 85 ? -0.524 3.564 14.584 1.00 94.38 85 TRP A O 1
ATOM 641 N N . THR A 1 86 ? -0.439 5.647 15.453 1.00 95.50 86 THR A N 1
ATOM 642 C CA . THR A 1 86 ? -0.202 6.372 14.200 1.00 95.50 86 THR A CA 1
ATOM 643 C C . THR A 1 86 ? 1.230 6.110 13.736 1.00 95.50 86 THR A C 1
ATOM 645 O O . THR A 1 86 ? 1.445 5.647 12.617 1.00 95.50 86 THR A O 1
ATOM 648 N N . LEU A 1 87 ? 2.207 6.269 14.637 1.00 96.62 87 LEU A N 1
ATOM 649 C CA . LEU A 1 87 ? 3.617 5.963 14.374 1.00 96.62 87 LEU A CA 1
ATOM 650 C C . LEU A 1 87 ? 3.830 4.496 13.984 1.00 96.62 87 LEU A C 1
ATOM 652 O O . LEU A 1 87 ? 4.511 4.210 13.001 1.00 96.62 87 LEU A O 1
ATOM 656 N N . ALA A 1 88 ? 3.233 3.561 14.728 1.00 96.50 88 ALA A N 1
ATOM 657 C CA . ALA A 1 88 ? 3.379 2.137 14.441 1.00 96.50 88 ALA A CA 1
ATOM 658 C C . ALA A 1 88 ? 2.749 1.743 13.098 1.00 96.50 88 ALA A C 1
ATOM 660 O O . ALA A 1 88 ? 3.306 0.916 12.376 1.00 96.50 88 ALA A O 1
ATOM 661 N N . LEU A 1 89 ? 1.608 2.341 12.729 1.00 97.31 89 LEU A N 1
ATOM 662 C CA . LEU A 1 89 ? 1.032 2.114 11.407 1.00 97.31 89 LEU A CA 1
ATOM 663 C C . LEU A 1 89 ? 1.943 2.693 10.323 1.00 97.31 89 LEU A C 1
ATOM 665 O O . LEU A 1 89 ? 2.266 1.981 9.374 1.00 97.31 89 LEU A O 1
ATOM 669 N N . ALA A 1 90 ? 2.424 3.927 10.490 1.00 96.56 90 ALA A N 1
ATOM 670 C CA . ALA A 1 90 ? 3.307 4.590 9.535 1.00 96.56 90 ALA A CA 1
ATOM 671 C C . ALA A 1 90 ? 4.583 3.783 9.235 1.00 96.56 90 ALA A C 1
ATOM 673 O O . ALA A 1 90 ? 5.069 3.832 8.110 1.00 96.56 90 ALA A O 1
ATOM 674 N N . THR A 1 91 ? 5.108 2.991 10.172 1.00 95.06 91 THR A N 1
ATOM 675 C CA . THR A 1 91 ? 6.334 2.191 9.977 1.00 95.06 91 THR A CA 1
ATOM 676 C C . THR A 1 91 ? 6.097 0.757 9.483 1.00 95.06 91 THR A C 1
ATOM 678 O O . THR A 1 91 ? 7.055 0.044 9.201 1.00 95.06 91 THR A O 1
ATOM 681 N N . SER A 1 92 ? 4.845 0.327 9.297 1.00 95.25 92 SER A N 1
ATOM 682 C CA . SER A 1 92 ? 4.473 -1.069 8.978 1.00 95.25 92 SER A CA 1
ATOM 683 C C . SER A 1 92 ? 4.714 -1.532 7.526 1.00 95.25 92 SER A C 1
ATOM 685 O O . SER A 1 92 ? 4.242 -2.598 7.128 1.00 95.25 92 SER A O 1
ATOM 687 N N . THR A 1 93 ? 5.435 -0.749 6.721 1.00 93.50 93 THR A N 1
ATOM 688 C CA . THR A 1 93 ? 5.566 -0.898 5.260 1.00 93.50 93 THR A CA 1
ATOM 689 C C . THR A 1 93 ? 5.880 -2.321 4.795 1.00 93.50 93 THR A C 1
ATOM 691 O O . THR A 1 93 ? 5.202 -2.832 3.906 1.00 93.50 93 THR A O 1
ATOM 694 N N . GLU A 1 94 ? 6.880 -2.962 5.404 1.00 90.88 94 GLU A N 1
ATOM 695 C CA . GLU A 1 94 ? 7.343 -4.298 5.019 1.00 90.88 94 GLU A CA 1
ATOM 696 C C . GLU A 1 94 ? 6.246 -5.356 5.201 1.00 90.88 94 GLU A C 1
ATOM 698 O O . GLU A 1 94 ? 5.954 -6.119 4.283 1.00 90.88 94 GLU A O 1
ATOM 703 N N . ALA A 1 95 ? 5.564 -5.357 6.349 1.00 91.62 95 ALA A N 1
ATOM 704 C CA . ALA A 1 95 ? 4.511 -6.328 6.636 1.00 91.62 95 ALA A CA 1
ATOM 705 C C . ALA A 1 95 ? 3.268 -6.151 5.759 1.00 91.62 95 ALA A C 1
ATOM 707 O O . ALA A 1 95 ? 2.598 -7.136 5.456 1.00 91.62 95 ALA A O 1
ATOM 708 N N . VAL A 1 96 ? 2.947 -4.924 5.335 1.00 94.31 96 VAL A N 1
ATOM 709 C CA . VAL A 1 96 ? 1.808 -4.689 4.434 1.00 94.31 96 VAL A CA 1
ATOM 710 C C . VAL A 1 96 ? 2.051 -5.328 3.062 1.00 94.31 96 VAL A C 1
ATOM 712 O O . VAL A 1 96 ? 1.141 -5.948 2.508 1.00 94.31 96 VAL A O 1
ATOM 715 N N . GLY A 1 97 ? 3.275 -5.226 2.536 1.00 88.69 97 GLY A N 1
ATOM 716 C CA . GLY A 1 97 ? 3.656 -5.822 1.251 1.00 88.69 97 GLY A CA 1
ATOM 717 C C . GLY A 1 97 ? 4.009 -7.314 1.319 1.00 88.69 97 GLY A C 1
ATOM 718 O O . GLY A 1 97 ? 3.946 -8.002 0.299 1.00 88.69 97 GLY A O 1
ATOM 719 N N . SER A 1 98 ? 4.363 -7.822 2.502 1.00 87.69 98 SER A N 1
ATOM 720 C CA . SER A 1 98 ? 4.860 -9.187 2.697 1.00 87.69 98 SER A CA 1
ATOM 721 C C . SER A 1 98 ? 3.765 -10.256 2.607 1.00 87.69 98 SER A C 1
ATOM 723 O O . SER A 1 98 ? 2.603 -10.026 2.940 1.00 87.6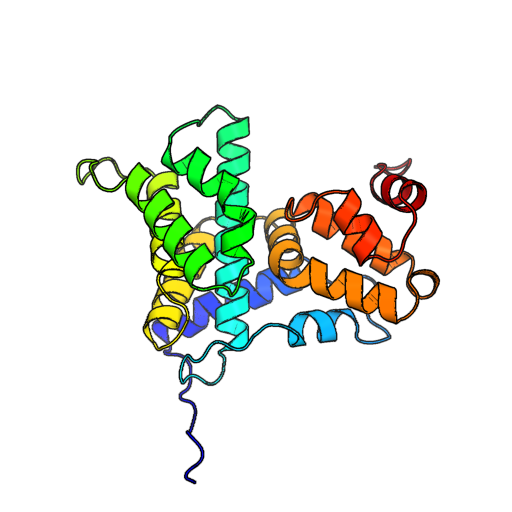9 98 SER A O 1
ATOM 725 N N . TRP A 1 99 ? 4.163 -11.460 2.195 1.00 83.69 99 TRP A N 1
ATOM 726 C CA . TRP A 1 99 ? 3.375 -12.693 2.312 1.00 83.69 99 TRP A CA 1
ATOM 727 C C . TRP A 1 99 ? 3.893 -13.626 3.406 1.00 83.69 99 TRP A C 1
ATOM 729 O O . TRP A 1 99 ? 3.244 -14.625 3.716 1.00 83.69 99 TRP A O 1
ATOM 739 N N . ASP A 1 100 ? 5.021 -13.278 4.025 1.00 90.00 100 ASP A N 1
ATOM 740 C CA . ASP A 1 100 ? 5.544 -14.003 5.169 1.00 90.00 100 ASP A CA 1
ATOM 741 C C . ASP A 1 100 ? 4.604 -13.847 6.368 1.00 90.00 100 ASP A C 1
ATOM 743 O O . ASP A 1 100 ? 4.310 -12.741 6.838 1.00 90.00 100 ASP A O 1
ATOM 747 N N . TRP A 1 101 ? 4.096 -14.981 6.843 1.00 90.00 101 TRP A N 1
ATOM 748 C CA . TRP A 1 101 ? 3.099 -15.006 7.901 1.00 90.00 101 TRP A CA 1
ATOM 749 C C . TRP A 1 101 ? 3.658 -14.503 9.228 1.00 90.00 101 TRP A C 1
ATOM 751 O O . TRP A 1 101 ? 2.969 -13.763 9.931 1.00 90.00 101 TRP A O 1
ATOM 761 N N . ASP A 1 102 ? 4.899 -14.862 9.549 1.00 93.50 102 ASP A N 1
ATOM 762 C CA . ASP A 1 102 ? 5.516 -14.505 10.821 1.00 93.50 102 ASP A CA 1
ATOM 763 C C . ASP A 1 102 ? 5.747 -12.991 10.899 1.00 93.50 102 ASP A C 1
ATOM 765 O O . ASP A 1 102 ? 5.358 -12.360 11.884 1.00 93.50 102 ASP A O 1
ATOM 769 N N . THR A 1 103 ? 6.245 -12.382 9.818 1.00 93.69 103 THR A N 1
ATOM 770 C CA . THR A 1 103 ? 6.383 -10.924 9.674 1.00 93.69 103 THR A CA 1
ATOM 771 C C . THR A 1 103 ? 5.042 -10.214 9.855 1.00 93.69 103 THR A C 1
ATOM 773 O O . THR A 1 103 ? 4.924 -9.279 10.652 1.00 93.69 103 THR A O 1
ATOM 776 N N . ARG A 1 104 ? 3.993 -10.668 9.158 1.00 94.94 104 ARG A N 1
ATOM 777 C CA . ARG A 1 104 ? 2.655 -10.059 9.251 1.00 94.94 104 ARG A CA 1
ATOM 778 C C . ARG A 1 104 ? 2.053 -10.197 10.643 1.00 94.94 104 ARG A C 1
ATOM 780 O O . ARG A 1 104 ? 1.512 -9.225 11.170 1.00 94.94 104 ARG A O 1
ATOM 787 N N . MET A 1 105 ? 2.151 -11.380 11.247 1.00 96.19 105 MET A N 1
ATOM 788 C CA . MET A 1 105 ? 1.614 -11.647 12.578 1.00 96.19 105 MET A CA 1
ATOM 789 C C . MET A 1 105 ? 2.349 -10.838 13.646 1.00 96.19 105 MET A C 1
ATOM 791 O O . MET A 1 105 ? 1.705 -10.243 14.511 1.00 96.19 105 MET A O 1
ATOM 795 N N . GLN A 1 106 ? 3.678 -10.760 13.576 1.00 96.06 106 GLN A N 1
ATOM 796 C CA . GLN A 1 106 ? 4.466 -9.956 14.503 1.00 96.06 106 GLN A CA 1
ATOM 797 C C . GLN A 1 106 ? 4.048 -8.483 14.439 1.00 96.06 106 GLN A C 1
ATOM 799 O O . GLN A 1 106 ? 3.718 -7.903 15.475 1.00 96.06 106 GLN A O 1
ATOM 804 N N . VAL A 1 107 ? 3.944 -7.906 13.238 1.00 96.69 107 VAL A N 1
ATOM 805 C CA . VAL A 1 107 ? 3.484 -6.518 13.089 1.00 96.69 107 VAL A CA 1
ATOM 806 C C . VAL A 1 107 ? 2.037 -6.352 13.548 1.00 96.69 107 VAL A C 1
ATOM 808 O O . VAL A 1 107 ? 1.728 -5.375 14.224 1.00 96.69 107 VAL A O 1
ATOM 811 N N . ALA A 1 108 ? 1.142 -7.309 13.290 1.00 97.12 108 ALA A N 1
ATOM 812 C CA . ALA A 1 108 ? -0.221 -7.259 13.821 1.00 97.12 108 ALA A CA 1
ATOM 813 C C . ALA A 1 108 ? -0.243 -7.186 15.360 1.00 97.12 108 ALA A C 1
ATOM 815 O O . ALA A 1 108 ? -1.021 -6.423 15.944 1.00 97.12 108 ALA A O 1
ATOM 816 N N . LEU A 1 109 ? 0.620 -7.958 16.028 1.00 97.00 109 LEU A N 1
ATOM 817 C CA . LEU A 1 109 ? 0.782 -7.925 17.481 1.00 97.00 109 LEU A CA 1
ATOM 818 C C . LEU A 1 109 ? 1.376 -6.596 17.957 1.00 97.00 109 LEU A C 1
ATOM 820 O O . LEU A 1 109 ? 0.920 -6.077 18.979 1.00 97.00 109 LEU A O 1
ATOM 824 N N . ASP A 1 110 ? 2.337 -6.032 17.228 1.00 96.44 110 ASP A N 1
ATOM 825 C CA . ASP A 1 110 ? 2.934 -4.726 17.522 1.00 96.44 110 ASP A CA 1
ATOM 826 C C . ASP A 1 110 ? 1.917 -3.592 17.393 1.00 96.44 110 ASP A C 1
ATOM 828 O O . ASP A 1 110 ? 1.717 -2.843 18.351 1.00 96.44 110 ASP A O 1
ATOM 832 N N . LEU A 1 111 ? 1.164 -3.541 16.292 1.00 96.75 111 LEU A N 1
ATOM 833 C CA . LEU A 1 111 ? 0.050 -2.608 16.128 1.00 96.75 111 LEU A CA 1
ATOM 834 C C . LEU A 1 111 ? -0.947 -2.770 17.276 1.00 96.75 111 LEU A C 1
ATOM 836 O O . LEU A 1 111 ? -1.303 -1.794 17.934 1.00 96.75 111 LEU A O 1
ATOM 840 N N . ARG A 1 112 ? -1.340 -4.004 17.607 1.00 95.94 112 ARG A N 1
ATOM 841 C CA . ARG A 1 112 ? -2.267 -4.270 18.714 1.00 95.94 112 ARG A CA 1
ATOM 842 C C . ARG A 1 112 ? -1.741 -3.790 20.063 1.00 95.94 112 ARG A C 1
ATOM 844 O O . ARG A 1 112 ? -2.534 -3.306 20.874 1.00 95.94 112 ARG A O 1
ATOM 851 N N . ARG A 1 113 ? -0.436 -3.898 20.333 1.00 95.56 113 ARG A N 1
ATOM 852 C CA . ARG A 1 113 ? 0.174 -3.414 21.586 1.00 95.56 113 ARG A CA 1
ATOM 853 C C . ARG A 1 113 ? -0.057 -1.917 21.796 1.00 95.56 113 ARG A C 1
ATOM 855 O O . ARG A 1 113 ? -0.237 -1.528 22.946 1.00 95.56 113 ARG A O 1
ATOM 862 N N . THR A 1 114 ? -0.151 -1.128 20.726 1.00 94.31 114 THR A N 1
ATOM 863 C CA . THR A 1 114 ? -0.354 0.330 20.804 1.00 94.31 114 THR A CA 1
ATOM 864 C C . THR A 1 114 ? -1.753 0.753 21.264 1.00 94.31 114 THR A C 1
ATOM 866 O O . THR A 1 114 ? -1.910 1.862 21.765 1.00 94.31 114 THR A O 1
ATOM 869 N N . PHE A 1 115 ? -2.769 -0.114 21.138 1.00 90.12 115 PHE A N 1
ATOM 870 C CA . PHE A 1 115 ? -4.164 0.253 21.429 1.00 90.12 115 PHE A CA 1
ATOM 871 C C . PHE A 1 115 ? -4.940 -0.729 22.323 1.00 90.12 115 PHE A C 1
ATOM 873 O O . PHE A 1 115 ? -6.081 -0.443 22.689 1.00 90.12 115 PHE A O 1
ATOM 880 N N . LYS A 1 116 ? -4.382 -1.899 22.673 1.00 89.31 116 LYS A N 1
ATOM 881 C CA . LYS A 1 116 ? -5.123 -2.975 23.375 1.00 89.31 116 LYS A CA 1
ATOM 882 C C . LYS A 1 116 ? -5.564 -2.653 24.806 1.00 89.31 116 LYS A C 1
ATOM 884 O O . LYS A 1 116 ? -6.465 -3.315 25.305 1.00 89.31 116 LYS A O 1
ATOM 889 N N . HIS A 1 117 ? -4.900 -1.712 25.472 1.00 88.44 117 HIS A N 1
ATOM 890 C CA . HIS A 1 117 ? -5.167 -1.361 26.873 1.00 88.44 117 HIS A CA 1
ATOM 891 C C . HIS A 1 117 ? -5.938 -0.046 27.020 1.00 88.44 117 HIS A C 1
ATOM 893 O O . HIS A 1 117 ? -6.153 0.411 28.138 1.00 88.44 117 HIS A O 1
ATOM 899 N N . LEU A 1 118 ? -6.345 0.560 25.904 1.00 84.56 118 LEU A N 1
ATOM 900 C CA . LEU A 1 118 ? -7.064 1.826 25.915 1.00 84.56 118 LEU A CA 1
ATOM 901 C C . LEU A 1 118 ? -8.559 1.592 26.197 1.00 84.56 118 LEU A C 1
ATOM 903 O O . LEU A 1 118 ? -9.109 0.595 25.713 1.00 84.56 118 LEU A O 1
ATOM 907 N N . PRO A 1 119 ? -9.222 2.487 26.951 1.00 78.19 119 PRO A N 1
ATOM 908 C CA . PRO A 1 119 ? -10.651 2.389 27.225 1.00 78.19 119 PRO A CA 1
ATOM 909 C C . PRO A 1 119 ? -11.491 2.330 25.944 1.00 78.19 119 PRO A C 1
ATOM 911 O O . PRO A 1 119 ? -11.165 2.940 24.921 1.00 78.19 119 PRO A O 1
ATOM 914 N N . ALA A 1 120 ? -12.610 1.606 26.003 1.00 65.44 120 ALA A N 1
ATOM 915 C CA . ALA A 1 120 ? -13.629 1.673 24.962 1.00 65.44 120 ALA A CA 1
ATOM 916 C C . ALA A 1 120 ? -14.323 3.046 25.036 1.00 65.44 120 ALA A C 1
ATOM 918 O O . ALA A 1 120 ? -14.897 3.376 26.069 1.00 65.44 120 ALA A O 1
ATOM 919 N N . GLY A 1 121 ? -14.248 3.840 23.964 1.00 62.94 121 GLY A N 1
ATOM 920 C CA . GLY A 1 121 ? -14.816 5.197 23.900 1.00 62.94 121 GLY A CA 1
ATOM 921 C C . GLY A 1 121 ? -13.839 6.256 23.388 1.00 62.94 121 GLY A C 1
ATOM 922 O O . GLY A 1 121 ? -14.264 7.198 22.733 1.00 62.94 121 GLY A O 1
ATOM 923 N N . ASP A 1 122 ? -12.534 6.040 23.562 1.00 66.50 122 ASP A N 1
ATOM 924 C CA . ASP A 1 122 ? -11.478 6.935 23.061 1.00 66.50 122 ASP A CA 1
ATOM 925 C C . ASP A 1 122 ? -11.135 6.673 21.577 1.00 66.50 122 ASP A C 1
ATOM 927 O O . ASP A 1 122 ? -9.977 6.772 21.171 1.00 66.50 122 ASP A O 1
ATOM 931 N N . ASP A 1 123 ? -12.090 6.215 20.765 1.00 73.50 123 ASP A N 1
ATOM 932 C CA . ASP A 1 123 ? -11.804 5.739 19.407 1.00 73.50 123 ASP A CA 1
ATOM 933 C C . ASP A 1 123 ? -11.602 6.923 18.449 1.00 73.50 123 ASP A C 1
ATOM 935 O O . ASP A 1 123 ? -12.558 7.524 17.966 1.00 73.50 123 ASP A O 1
ATOM 939 N N . THR A 1 124 ? -10.341 7.266 18.188 1.00 84.81 124 THR A N 1
ATOM 940 C CA . THR A 1 124 ? -9.973 8.157 17.083 1.00 84.81 124 THR A CA 1
ATOM 941 C C . THR A 1 124 ? -10.012 7.389 15.762 1.00 84.81 124 THR A C 1
ATOM 943 O O . THR A 1 124 ? -9.792 6.172 15.736 1.00 84.81 124 THR A O 1
ATOM 946 N N . ASP A 1 125 ? -10.233 8.086 14.646 1.00 87.50 125 ASP A N 1
ATOM 947 C CA . ASP A 1 125 ? -10.227 7.453 13.319 1.00 87.50 125 ASP A CA 1
ATOM 948 C C . ASP A 1 125 ? -8.892 6.751 13.035 1.00 87.50 125 ASP A C 1
ATOM 950 O O . ASP A 1 125 ? -8.887 5.579 12.662 1.00 87.50 125 ASP A O 1
ATOM 954 N N . ALA A 1 126 ? -7.762 7.395 13.352 1.00 84.06 126 ALA A N 1
ATOM 955 C CA . ALA A 1 126 ? -6.430 6.800 13.216 1.00 84.06 126 ALA A CA 1
ATOM 956 C C . ALA A 1 126 ? -6.290 5.482 14.001 1.00 84.06 126 ALA A C 1
ATOM 958 O O . ALA A 1 126 ? -5.737 4.500 13.510 1.00 84.06 126 ALA A O 1
ATOM 959 N N . ARG A 1 127 ? -6.849 5.402 15.215 1.00 90.50 127 ARG A N 1
ATOM 960 C CA . ARG A 1 127 ? -6.836 4.164 16.006 1.00 90.50 127 ARG A CA 1
ATOM 961 C C . ARG A 1 127 ? -7.690 3.076 15.365 1.00 90.50 127 ARG A C 1
ATOM 963 O O . ARG A 1 127 ? -7.295 1.905 15.365 1.00 90.50 127 ARG A O 1
ATOM 970 N N . ARG A 1 128 ? -8.859 3.439 14.833 1.00 91.50 128 ARG A N 1
ATOM 971 C CA . ARG A 1 128 ? -9.745 2.518 14.112 1.00 91.50 128 ARG A CA 1
ATOM 972 C C . ARG A 1 128 ? -9.058 1.949 12.875 1.00 91.50 128 ARG A C 1
ATOM 974 O O . ARG A 1 128 ? -9.126 0.744 12.644 1.00 91.50 128 ARG A O 1
ATOM 981 N N . GLU A 1 129 ? -8.357 2.787 12.127 1.00 93.75 129 GLU A N 1
ATOM 982 C CA . GLU A 1 129 ? -7.560 2.399 10.963 1.00 93.75 129 GLU A CA 1
ATOM 983 C C . GLU A 1 129 ? -6.446 1.422 11.350 1.00 93.75 129 GLU A C 1
ATOM 985 O O . GLU A 1 129 ? -6.366 0.328 10.785 1.00 93.75 129 GLU A O 1
ATOM 990 N N . THR A 1 130 ? -5.665 1.733 12.391 1.00 95.19 130 THR A N 1
ATOM 991 C CA . THR A 1 130 ? -4.626 0.829 12.909 1.00 95.19 130 THR A CA 1
ATOM 992 C C . THR A 1 130 ? -5.210 -0.521 13.342 1.00 95.19 130 THR A C 1
ATOM 994 O O . THR A 1 130 ? -4.622 -1.571 13.075 1.00 95.19 130 THR A O 1
ATOM 997 N N . ARG A 1 131 ? -6.393 -0.532 13.972 1.00 95.00 131 ARG A N 1
ATOM 998 C CA . ARG A 1 131 ? -7.110 -1.764 14.355 1.00 95.00 131 ARG A CA 1
ATOM 999 C C . ARG A 1 131 ? -7.512 -2.603 13.146 1.00 95.00 131 ARG A C 1
ATOM 1001 O O . ARG A 1 131 ? -7.359 -3.823 13.189 1.00 95.00 131 ARG A O 1
ATOM 1008 N N . LEU A 1 132 ? -8.016 -1.971 12.089 1.00 96.00 132 LEU A N 1
ATOM 1009 C CA . LEU A 1 132 ? -8.416 -2.655 10.859 1.00 96.00 132 LEU A CA 1
ATOM 1010 C C . LEU A 1 132 ? -7.214 -3.291 10.155 1.00 96.00 132 LEU A C 1
ATOM 1012 O O . LEU A 1 132 ? -7.292 -4.452 9.752 1.00 96.00 132 LEU A O 1
ATOM 1016 N N . VAL A 1 133 ? -6.090 -2.572 10.066 1.00 97.69 133 VAL A N 1
ATOM 1017 C CA . VAL A 1 133 ? -4.850 -3.111 9.487 1.00 97.69 133 VAL A CA 1
ATOM 1018 C C . VAL A 1 133 ? -4.320 -4.265 10.333 1.00 97.69 133 VAL A C 1
ATOM 1020 O O . VAL A 1 133 ? -4.025 -5.326 9.786 1.00 97.69 133 VAL A O 1
ATOM 1023 N N . ALA A 1 134 ? -4.278 -4.115 11.661 1.00 96.88 134 ALA A N 1
ATOM 1024 C CA . ALA A 1 134 ? -3.870 -5.192 12.560 1.00 96.88 134 ALA A CA 1
ATOM 1025 C C . ALA A 1 134 ? -4.743 -6.443 12.372 1.00 96.88 134 ALA A C 1
ATOM 1027 O O . ALA A 1 134 ? -4.213 -7.537 12.204 1.00 96.88 134 ALA A O 1
ATOM 1028 N N . ALA A 1 135 ? -6.071 -6.288 12.335 1.00 95.75 135 ALA A N 1
ATOM 1029 C CA . ALA A 1 135 ? -6.993 -7.397 12.107 1.00 95.75 135 ALA A CA 1
ATOM 1030 C C . ALA A 1 135 ? -6.737 -8.088 10.758 1.00 95.75 135 ALA A C 1
ATOM 1032 O O . ALA A 1 135 ? -6.642 -9.310 10.695 1.00 95.75 135 ALA A O 1
ATOM 1033 N N . TRP A 1 136 ? -6.553 -7.332 9.678 1.00 97.00 136 TRP A N 1
ATOM 1034 C CA . TRP A 1 136 ? -6.262 -7.910 8.367 1.00 97.00 136 TRP A CA 1
ATOM 1035 C C . TRP A 1 136 ? -4.908 -8.623 8.297 1.00 97.00 136 TRP A C 1
ATOM 1037 O O . TRP A 1 136 ? -4.813 -9.691 7.691 1.00 97.00 136 TRP A O 1
ATOM 1047 N N . LEU A 1 137 ? -3.872 -8.089 8.949 1.00 96.38 137 LEU A N 1
ATOM 1048 C CA . LEU A 1 137 ? -2.565 -8.744 9.042 1.00 96.38 137 LEU A CA 1
ATOM 1049 C C . LEU A 1 137 ? -2.641 -10.096 9.772 1.00 96.38 137 LEU A C 1
ATOM 1051 O O . LEU A 1 137 ? -1.876 -10.996 9.437 1.00 96.38 137 LEU A O 1
ATOM 1055 N N . THR A 1 138 ? -3.609 -10.291 10.679 1.00 95.12 138 THR A N 1
ATOM 1056 C CA . THR A 1 138 ? -3.870 -11.599 11.318 1.00 95.12 138 THR A CA 1
ATOM 1057 C C . THR A 1 138 ? -4.587 -12.620 10.427 1.00 95.12 138 THR A C 1
ATOM 1059 O O . THR A 1 138 ? -4.966 -13.686 10.907 1.00 95.12 138 THR A O 1
ATOM 1062 N N . HIS A 1 139 ? -4.782 -12.337 9.137 1.00 92.62 139 HIS A N 1
ATOM 1063 C CA . HIS A 1 139 ? -5.360 -13.282 8.185 1.00 92.62 139 HIS A CA 1
ATOM 1064 C C . HIS A 1 139 ? -4.458 -13.450 6.957 1.00 92.62 139 HIS A C 1
ATOM 1066 O O . HIS A 1 139 ? -4.203 -12.505 6.209 1.00 92.62 139 HIS A O 1
ATOM 1072 N N . SER A 1 140 ? -3.997 -14.676 6.713 1.00 85.19 140 SER A N 1
ATOM 1073 C CA . SER A 1 140 ? -3.240 -15.054 5.509 1.00 85.19 140 SER A CA 1
ATOM 1074 C C . SER A 1 140 ? -4.084 -15.833 4.502 1.00 85.19 140 SER A C 1
ATOM 1076 O O . SER A 1 140 ? -3.836 -15.757 3.298 1.00 85.19 140 SER A O 1
ATOM 1078 N N . ASP A 1 141 ? -5.119 -16.533 4.965 1.00 88.75 141 ASP A N 1
ATOM 1079 C CA . ASP A 1 141 ? -5.999 -17.333 4.127 1.00 88.75 141 ASP A CA 1
ATOM 1080 C C . ASP A 1 141 ? -7.435 -17.444 4.685 1.00 88.75 141 ASP A C 1
ATOM 1082 O O . ASP A 1 141 ? -7.829 -16.789 5.655 1.00 88.75 141 ASP A O 1
ATOM 1086 N N . GLY A 1 142 ? -8.260 -18.229 3.992 1.00 87.81 142 GLY A N 1
ATOM 1087 C CA . GLY A 1 142 ? -9.621 -18.554 4.396 1.00 87.81 142 GLY A CA 1
ATOM 1088 C C . GLY A 1 142 ? -10.658 -17.435 4.208 1.00 87.81 142 GLY A C 1
ATOM 1089 O O . GLY A 1 142 ? -10.378 -16.383 3.623 1.00 87.81 142 GLY A O 1
ATOM 1090 N N . PRO A 1 143 ? -11.895 -17.668 4.687 1.00 88.38 143 PRO A N 1
ATOM 1091 C CA . PRO A 1 143 ? -12.998 -16.712 4.572 1.00 88.38 143 PRO A CA 1
ATOM 1092 C C . PRO A 1 143 ? -12.813 -15.472 5.462 1.00 88.38 143 PRO A C 1
ATOM 1094 O O . PRO A 1 143 ? -13.310 -14.400 5.118 1.00 88.38 143 PRO A O 1
ATOM 1097 N N . GLY A 1 144 ? -12.059 -15.585 6.565 1.00 92.00 144 GLY A N 1
ATOM 1098 C CA . GLY A 1 144 ? -11.747 -14.455 7.450 1.00 92.00 144 GLY A CA 1
ATOM 1099 C C . GLY A 1 144 ? -10.978 -13.340 6.738 1.00 92.00 144 GLY A C 1
ATOM 1100 O O . GLY A 1 144 ? -11.299 -12.166 6.914 1.00 92.00 144 GLY A O 1
ATOM 1101 N N . LEU A 1 145 ? -10.053 -13.704 5.839 1.00 94.25 145 LEU A N 1
ATOM 1102 C CA . LEU A 1 145 ? -9.333 -12.740 5.006 1.00 94.25 145 LEU A CA 1
ATOM 1103 C C . LEU A 1 145 ? -10.286 -11.906 4.138 1.00 94.25 145 LEU A C 1
ATOM 1105 O O . LEU A 1 145 ? -10.111 -10.698 4.033 1.00 94.25 145 LEU A O 1
ATOM 1109 N N . VAL A 1 146 ? -11.319 -12.517 3.547 1.00 95.69 146 VAL A N 1
ATOM 1110 C CA . VAL A 1 146 ? -12.275 -11.801 2.682 1.00 95.69 146 VAL A CA 1
ATOM 1111 C C . VAL A 1 146 ? -13.050 -10.745 3.465 1.00 95.69 146 VAL A C 1
ATOM 1113 O O . VAL A 1 146 ? -13.157 -9.608 3.004 1.00 95.69 146 VAL A O 1
ATOM 1116 N N . ALA A 1 147 ? -13.555 -11.100 4.647 1.00 94.81 147 ALA A N 1
ATOM 1117 C CA . ALA A 1 147 ? -14.284 -10.165 5.498 1.00 94.81 147 ALA A CA 1
ATOM 1118 C C . ALA A 1 147 ? -13.378 -9.024 5.990 1.00 94.81 147 ALA A C 1
ATOM 1120 O O . ALA A 1 147 ? -13.752 -7.855 5.894 1.00 94.81 147 ALA A O 1
ATOM 1121 N N . ALA A 1 148 ? -12.160 -9.343 6.444 1.00 96.38 148 ALA A N 1
ATOM 1122 C CA . ALA A 1 148 ? -11.194 -8.343 6.897 1.00 96.38 148 ALA A CA 1
ATOM 1123 C C . ALA A 1 148 ? -10.778 -7.385 5.768 1.00 96.38 148 ALA A C 1
ATOM 1125 O O . ALA A 1 148 ? -10.780 -6.169 5.957 1.00 96.38 148 ALA A O 1
ATOM 1126 N N . THR A 1 149 ? -10.499 -7.909 4.569 1.00 97.06 149 THR A N 1
ATOM 1127 C CA . THR A 1 149 ? -10.219 -7.092 3.382 1.00 97.06 149 THR A CA 1
ATOM 1128 C C . THR A 1 149 ? -11.406 -6.205 3.030 1.00 97.06 149 THR A C 1
ATOM 1130 O O . THR A 1 149 ? -11.226 -5.011 2.814 1.00 97.06 149 THR A O 1
ATOM 1133 N N . GLY A 1 150 ? -12.622 -6.749 2.975 1.00 96.94 150 GLY A N 1
ATOM 1134 C CA . GLY A 1 150 ? -13.798 -5.960 2.623 1.00 96.94 150 GLY A CA 1
ATOM 1135 C C . GLY A 1 150 ? -14.097 -4.856 3.644 1.00 96.94 150 GLY A C 1
ATOM 1136 O O . GLY A 1 150 ? -14.476 -3.756 3.251 1.00 96.94 150 GLY A O 1
ATOM 1137 N N . ALA A 1 151 ? -13.873 -5.105 4.939 1.00 96.56 151 ALA A N 1
ATOM 1138 C CA . ALA A 1 151 ? -13.988 -4.089 5.987 1.00 96.56 151 ALA A CA 1
ATOM 1139 C C . ALA A 1 151 ? -12.946 -2.969 5.832 1.00 96.56 151 ALA A C 1
ATOM 1141 O O . ALA A 1 151 ? -13.308 -1.796 5.911 1.00 96.56 151 ALA A O 1
ATOM 1142 N N . LEU A 1 152 ? -11.687 -3.318 5.545 1.00 97.38 152 LEU A N 1
ATOM 1143 C CA . LEU A 1 152 ? -10.637 -2.351 5.209 1.00 97.38 152 LEU A CA 1
ATOM 1144 C C . LEU A 1 152 ? -11.005 -1.504 3.987 1.00 97.38 152 LEU A C 1
ATOM 1146 O O . LEU A 1 152 ? -10.915 -0.282 4.042 1.00 97.38 152 LEU A O 1
ATOM 1150 N N . CYS A 1 153 ? -11.456 -2.143 2.904 1.00 98.25 153 CYS A N 1
ATOM 1151 C CA . CYS A 1 153 ? -11.819 -1.444 1.671 1.00 98.25 153 CYS A CA 1
ATOM 1152 C C . CYS A 1 153 ? -12.961 -0.455 1.914 1.00 98.25 153 CYS A C 1
ATOM 1154 O O . CYS A 1 153 ? -12.876 0.686 1.478 1.00 98.25 153 CYS A O 1
ATOM 1156 N N . ARG A 1 154 ? -13.997 -0.856 2.666 1.00 97.56 154 ARG A N 1
ATOM 1157 C CA . ARG A 1 154 ? -15.084 0.052 3.062 1.00 97.56 154 ARG A CA 1
ATOM 1158 C C . ARG A 1 154 ? -14.572 1.266 3.824 1.00 97.56 154 ARG A C 1
ATOM 1160 O O . ARG A 1 154 ? -14.989 2.378 3.525 1.00 97.56 154 ARG A O 1
ATOM 1167 N N . ALA A 1 155 ? -13.714 1.037 4.818 1.00 95.69 155 ALA A N 1
ATOM 1168 C CA . ALA A 1 155 ? -13.178 2.111 5.639 1.00 95.69 155 ALA A CA 1
ATOM 1169 C C . ALA A 1 155 ? -12.402 3.113 4.782 1.00 95.69 155 ALA A C 1
ATOM 1171 O O . ALA A 1 155 ? -12.653 4.303 4.885 1.00 95.69 155 ALA A O 1
ATOM 1172 N N . VAL A 1 156 ? -11.541 2.627 3.887 1.00 97.12 156 VAL A N 1
ATOM 1173 C CA . VAL A 1 156 ? -10.749 3.474 2.990 1.00 97.12 156 VAL A CA 1
ATOM 1174 C C . VAL A 1 156 ? -11.616 4.229 1.985 1.00 97.12 156 VAL A C 1
ATOM 1176 O O . VAL A 1 156 ? -11.425 5.425 1.808 1.00 97.12 156 VAL A O 1
ATOM 1179 N N . LEU A 1 157 ? -12.589 3.573 1.351 1.00 97.00 157 LEU A N 1
ATOM 1180 C CA . LEU A 1 157 ? -13.484 4.229 0.389 1.00 97.00 157 LEU A CA 1
ATOM 1181 C C . LEU A 1 157 ? -14.314 5.342 1.045 1.00 97.00 157 LEU A C 1
ATOM 1183 O O . LEU A 1 157 ? -14.541 6.381 0.429 1.00 97.00 157 LEU A O 1
ATOM 1187 N N . ALA A 1 158 ? -14.699 5.175 2.314 1.00 96.00 158 ALA A N 1
ATOM 1188 C CA . ALA A 1 158 ? -15.405 6.205 3.076 1.00 96.00 158 ALA A CA 1
ATOM 1189 C C . ALA A 1 158 ? -14.570 7.478 3.318 1.00 96.00 158 ALA A C 1
ATOM 1191 O O . ALA A 1 158 ? -15.142 8.524 3.617 1.00 96.00 158 ALA A O 1
ATOM 1192 N N . LEU A 1 159 ? -13.243 7.411 3.164 1.00 94.25 159 LEU A N 1
ATOM 1193 C CA . LEU A 1 159 ? -12.346 8.565 3.270 1.00 94.25 159 LEU A CA 1
ATOM 1194 C C . LEU A 1 159 ? -12.303 9.410 1.994 1.00 94.25 159 LEU A C 1
ATOM 1196 O O . LEU A 1 159 ? -11.688 10.471 2.010 1.00 94.25 159 LEU A O 1
ATOM 1200 N N . ALA A 1 160 ? -12.921 8.940 0.904 1.00 94.62 160 ALA A N 1
ATOM 1201 C CA . ALA A 1 160 ? -12.855 9.561 -0.417 1.00 94.62 160 ALA A CA 1
ATOM 1202 C C . ALA A 1 160 ? -11.401 9.871 -0.847 1.00 94.62 160 ALA A C 1
ATOM 1204 O O . ALA A 1 160 ? -11.058 11.037 -1.064 1.00 94.62 160 ALA A O 1
ATOM 1205 N N . PRO A 1 161 ? -10.529 8.844 -0.946 1.00 93.81 161 PRO A N 1
ATOM 1206 C CA . PRO A 1 161 ? -9.119 9.044 -1.254 1.00 93.81 161 PRO A CA 1
ATOM 1207 C C . PRO A 1 161 ? -8.958 9.738 -2.605 1.00 93.81 161 PRO A C 1
ATOM 1209 O O . PRO A 1 161 ? -9.679 9.453 -3.568 1.00 93.81 161 PRO A O 1
ATOM 1212 N N . ASN A 1 162 ? -7.995 10.651 -2.682 1.00 95.31 162 ASN A N 1
ATOM 1213 C CA . ASN A 1 162 ? -7.717 11.346 -3.927 1.00 95.31 162 ASN A CA 1
ATOM 1214 C C . ASN A 1 162 ? -7.000 10.410 -4.923 1.00 95.31 162 ASN A C 1
ATOM 1216 O O . ASN A 1 162 ? -6.540 9.313 -4.593 1.00 95.31 162 ASN A O 1
ATOM 1220 N N . ARG A 1 163 ? -6.885 10.858 -6.177 1.00 95.50 163 ARG A N 1
ATOM 1221 C CA . ARG A 1 163 ? -6.248 10.066 -7.238 1.00 95.50 163 ARG A CA 1
ATOM 1222 C C . ARG A 1 163 ? -4.769 9.769 -6.962 1.00 95.50 163 ARG A C 1
ATOM 1224 O O . ARG A 1 163 ? -4.310 8.692 -7.327 1.00 95.50 163 ARG A O 1
ATOM 1231 N N . ALA A 1 164 ? -4.027 10.693 -6.354 1.00 94.56 164 ALA A N 1
ATOM 1232 C CA . ALA A 1 164 ? -2.605 10.498 -6.078 1.00 94.56 164 ALA A CA 1
ATOM 1233 C C . ALA A 1 164 ? -2.388 9.390 -5.036 1.00 94.56 164 ALA A C 1
ATOM 1235 O O . ALA A 1 164 ? -1.563 8.506 -5.258 1.00 94.56 164 ALA A O 1
ATOM 1236 N N . ASP A 1 165 ? -3.195 9.370 -3.974 1.00 94.38 165 ASP A N 1
ATOM 1237 C CA . ASP A 1 165 ? -3.152 8.327 -2.945 1.00 94.38 165 ASP A CA 1
ATOM 1238 C C . ASP A 1 165 ? -3.480 6.955 -3.540 1.00 94.38 165 ASP A C 1
ATOM 1240 O O . ASP A 1 165 ? -2.771 5.973 -3.308 1.00 94.38 165 ASP A O 1
ATOM 1244 N N . LEU A 1 166 ? -4.534 6.886 -4.362 1.00 97.56 166 LEU A N 1
ATOM 1245 C CA . LEU A 1 166 ? -4.943 5.663 -5.054 1.00 97.56 166 LEU A CA 1
ATOM 1246 C C . LEU A 1 166 ? -3.848 5.142 -5.996 1.00 97.56 166 LEU A C 1
ATOM 1248 O O . LEU A 1 166 ? -3.603 3.935 -6.045 1.00 97.56 166 LEU A O 1
ATOM 1252 N N . ALA A 1 167 ? -3.169 6.039 -6.716 1.00 96.94 167 ALA A N 1
ATOM 1253 C CA . ALA A 1 167 ? -2.061 5.675 -7.589 1.00 96.94 167 ALA A CA 1
ATOM 1254 C C . ALA A 1 167 ? -0.856 5.168 -6.781 1.00 96.94 167 ALA A C 1
ATOM 1256 O O . ALA A 1 167 ? -0.318 4.100 -7.079 1.00 96.94 167 ALA A O 1
ATOM 1257 N N . ALA A 1 168 ? -0.470 5.881 -5.719 1.00 96.06 168 ALA A N 1
ATOM 1258 C CA . ALA A 1 168 ? 0.608 5.469 -4.822 1.00 96.06 168 ALA A CA 1
ATOM 1259 C C . ALA A 1 168 ? 0.324 4.098 -4.189 1.00 96.06 168 ALA A C 1
ATOM 1261 O O . ALA A 1 168 ? 1.226 3.276 -4.061 1.00 96.06 168 ALA A O 1
ATOM 1262 N N . ALA A 1 169 ? -0.933 3.801 -3.852 1.00 97.31 169 ALA A N 1
ATOM 1263 C CA . ALA A 1 169 ? -1.336 2.506 -3.309 1.00 97.31 169 ALA A CA 1
ATOM 1264 C C . ALA A 1 169 ? -1.211 1.367 -4.329 1.00 97.31 169 ALA A C 1
ATOM 1266 O O . ALA A 1 169 ? -0.788 0.258 -3.975 1.00 97.31 169 ALA A O 1
ATOM 1267 N N . TRP A 1 170 ? -1.526 1.639 -5.600 1.00 97.38 170 TRP A N 1
ATOM 1268 C CA . TRP A 1 170 ? -1.285 0.687 -6.680 1.00 97.38 170 TRP A CA 1
ATOM 1269 C C . TRP A 1 170 ? 0.213 0.391 -6.815 1.00 97.38 170 TRP A C 1
ATOM 1271 O O . TRP A 1 170 ? 0.608 -0.775 -6.788 1.00 97.38 170 TRP A O 1
ATOM 1281 N N . TYR A 1 171 ? 1.061 1.425 -6.860 1.00 97.25 171 TYR A N 1
ATOM 1282 C CA . TYR A 1 171 ? 2.516 1.256 -6.956 1.00 97.25 171 TYR A CA 1
ATOM 1283 C C . TYR A 1 171 ? 3.131 0.608 -5.711 1.00 97.25 171 TYR A C 1
ATOM 1285 O O . TYR A 1 171 ? 4.038 -0.210 -5.847 1.00 97.25 171 TYR A O 1
ATOM 1293 N N . ALA A 1 172 ? 2.602 0.872 -4.516 1.00 97.00 172 ALA A N 1
ATOM 1294 C CA . ALA A 1 172 ? 2.999 0.176 -3.294 1.00 97.00 172 ALA A CA 1
ATOM 1295 C C . ALA A 1 172 ? 2.753 -1.337 -3.393 1.00 97.00 172 ALA A C 1
ATOM 1297 O O . ALA A 1 172 ? 3.556 -2.143 -2.933 1.00 97.00 172 ALA A O 1
ATOM 1298 N N . THR A 1 173 ? 1.647 -1.716 -4.038 1.00 96.50 173 THR A N 1
ATOM 1299 C CA . THR A 1 173 ? 1.212 -3.110 -4.173 1.00 96.50 173 THR A CA 1
ATOM 1300 C C . THR A 1 173 ? 1.900 -3.825 -5.344 1.00 96.50 173 THR A C 1
ATOM 1302 O O . THR A 1 173 ? 2.233 -5.008 -5.257 1.00 96.50 173 THR A O 1
ATOM 1305 N N . HIS A 1 174 ? 2.096 -3.148 -6.476 1.00 96.19 174 HIS A N 1
ATOM 1306 C CA . HIS A 1 174 ? 2.479 -3.776 -7.749 1.00 96.19 174 HIS A CA 1
ATOM 1307 C C . HIS A 1 174 ? 3.796 -3.261 -8.336 1.00 96.19 174 HIS A C 1
ATOM 1309 O O . HIS A 1 174 ? 4.391 -3.948 -9.167 1.00 96.19 174 HIS A O 1
ATOM 1315 N N . GLY A 1 175 ? 4.275 -2.101 -7.894 1.00 95.62 175 GLY A N 1
ATOM 1316 C CA . GLY A 1 175 ? 5.373 -1.376 -8.525 1.00 95.62 175 GLY A CA 1
ATOM 1317 C C . GLY A 1 175 ? 6.707 -2.116 -8.499 1.00 95.62 175 GLY A C 1
ATOM 1318 O O . GLY A 1 175 ? 7.389 -2.132 -9.514 1.00 95.62 175 GLY A O 1
ATOM 1319 N N . ASP A 1 176 ? 7.041 -2.818 -7.411 1.00 95.25 176 ASP A N 1
ATOM 1320 C CA . ASP A 1 176 ? 8.263 -3.641 -7.344 1.00 95.25 176 ASP A CA 1
ATOM 1321 C C . ASP A 1 176 ? 8.324 -4.680 -8.479 1.00 95.25 176 ASP A C 1
ATOM 1323 O O . ASP A 1 176 ? 9.318 -4.812 -9.193 1.00 95.25 176 ASP A O 1
ATOM 1327 N N . ARG A 1 177 ? 7.207 -5.381 -8.704 1.00 95.19 177 ARG A N 1
ATOM 1328 C CA . ARG A 1 177 ? 7.086 -6.339 -9.808 1.00 95.19 177 ARG A CA 1
ATOM 1329 C C . ARG A 1 177 ? 7.155 -5.645 -11.157 1.00 95.19 177 ARG A C 1
ATOM 1331 O O . ARG A 1 177 ? 7.841 -6.146 -12.036 1.00 95.19 177 ARG A O 1
ATOM 1338 N N . LEU A 1 178 ? 6.482 -4.504 -11.315 1.00 95.25 178 LEU A N 1
ATOM 1339 C CA . LEU A 1 178 ? 6.534 -3.737 -12.558 1.00 95.25 178 LEU A CA 1
ATOM 1340 C C . LEU A 1 178 ? 7.972 -3.338 -12.910 1.00 95.25 178 LEU A C 1
ATOM 1342 O O . LEU A 1 178 ? 8.388 -3.551 -14.043 1.00 95.25 178 LEU A O 1
ATOM 1346 N N . LEU A 1 179 ? 8.747 -2.832 -11.947 1.00 95.56 179 LEU A N 1
ATOM 1347 C CA . LEU A 1 179 ? 10.150 -2.474 -12.166 1.00 95.56 179 LEU A CA 1
ATOM 1348 C C . LEU A 1 179 ? 10.967 -3.679 -12.643 1.00 95.56 179 LEU A C 1
ATOM 1350 O O . LEU A 1 179 ? 11.649 -3.579 -13.661 1.00 95.56 179 LEU A O 1
ATOM 1354 N N . ARG A 1 180 ? 10.824 -4.838 -11.986 1.00 95.31 180 ARG A N 1
ATOM 1355 C CA . ARG A 1 180 ? 11.531 -6.065 -12.388 1.00 95.31 180 ARG A CA 1
ATOM 1356 C C . ARG A 1 180 ? 11.119 -6.570 -13.771 1.00 95.31 180 ARG A C 1
ATOM 1358 O O . ARG A 1 180 ? 11.977 -7.012 -14.530 1.00 95.31 180 ARG A O 1
ATOM 1365 N N . GLU A 1 181 ? 9.832 -6.497 -14.109 1.00 94.19 181 GLU A N 1
ATOM 1366 C CA . GLU A 1 181 ? 9.334 -6.859 -15.442 1.00 94.19 181 GLU A CA 1
ATOM 1367 C C . GLU A 1 181 ? 9.926 -5.947 -16.525 1.00 94.19 181 GLU A C 1
ATOM 1369 O O . GLU A 1 181 ? 10.375 -6.430 -17.564 1.00 94.19 181 GLU A O 1
ATOM 1374 N N . LEU A 1 182 ? 9.985 -4.636 -16.276 1.00 93.19 182 LEU A N 1
ATOM 1375 C CA . LEU A 1 182 ? 10.586 -3.670 -17.199 1.00 93.19 182 LEU A CA 1
ATOM 1376 C C . LEU A 1 182 ? 12.100 -3.874 -17.334 1.00 93.19 182 LEU A C 1
ATOM 1378 O O . LEU A 1 182 ? 12.624 -3.830 -18.446 1.00 93.19 182 LEU A O 1
ATOM 1382 N N . ALA A 1 183 ? 12.794 -4.164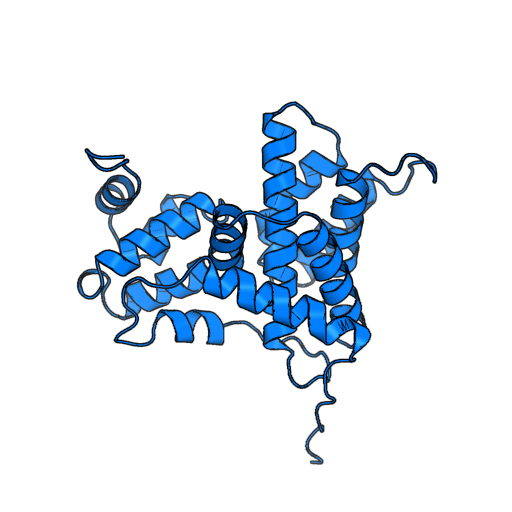 -16.232 1.00 94.06 183 ALA A N 1
ATOM 1383 C CA . ALA A 1 183 ? 14.221 -4.469 -16.241 1.00 94.06 183 ALA A CA 1
ATOM 1384 C C . ALA A 1 183 ? 14.527 -5.721 -17.078 1.00 94.06 183 ALA A C 1
ATOM 1386 O O . ALA A 1 183 ? 15.428 -5.703 -17.917 1.00 94.06 183 ALA A O 1
ATOM 1387 N N . ALA A 1 184 ? 13.741 -6.789 -16.907 1.00 92.81 184 ALA A N 1
ATOM 1388 C CA . ALA A 1 184 ? 13.896 -8.038 -17.655 1.00 92.81 184 ALA A CA 1
ATOM 1389 C C . ALA A 1 184 ? 13.661 -7.872 -19.167 1.00 92.81 184 ALA A C 1
ATOM 1391 O O . ALA A 1 184 ? 14.261 -8.588 -19.968 1.00 92.81 184 ALA A O 1
ATOM 1392 N N . ARG A 1 185 ? 12.809 -6.922 -19.561 1.00 89.81 185 ARG A N 1
ATOM 1393 C CA . ARG A 1 185 ? 12.504 -6.596 -20.966 1.00 89.81 185 ARG A CA 1
ATOM 1394 C C . ARG A 1 185 ? 13.512 -5.636 -21.601 1.00 89.81 185 ARG A C 1
ATOM 1396 O O . ARG A 1 185 ? 13.496 -5.452 -22.814 1.00 89.81 185 ARG A O 1
ATOM 1403 N N . GLY A 1 186 ? 14.409 -5.066 -20.800 1.00 89.81 186 GLY A N 1
ATOM 1404 C CA . GLY A 1 186 ? 15.336 -4.025 -21.216 1.00 89.81 186 GLY A CA 1
ATOM 1405 C C . GLY A 1 186 ? 14.730 -2.641 -20.961 1.00 89.81 186 GLY A C 1
ATOM 1406 O O . GLY A 1 186 ? 13.914 -2.181 -21.758 1.00 89.81 186 GLY A O 1
ATOM 1407 N N . PRO A 1 187 ? 15.150 -1.922 -19.905 1.00 81.94 187 PRO A N 1
ATOM 1408 C CA . PRO A 1 187 ? 14.496 -0.679 -19.484 1.00 81.94 187 PRO A CA 1
ATOM 1409 C C . PRO A 1 187 ? 14.552 0.427 -20.553 1.00 81.94 187 PRO A C 1
ATOM 1411 O O . PRO A 1 187 ? 13.644 1.250 -20.650 1.00 81.94 187 PRO A O 1
ATOM 1414 N N . ALA A 1 188 ? 15.568 0.405 -21.423 1.00 83.50 188 ALA A N 1
ATOM 1415 C CA . ALA A 1 188 ? 15.696 1.328 -22.551 1.00 83.50 188 ALA A CA 1
ATOM 1416 C C . ALA A 1 188 ? 14.605 1.162 -23.628 1.00 83.50 188 ALA A C 1
ATOM 1418 O O . ALA A 1 188 ? 14.389 2.088 -24.406 1.00 83.50 188 ALA A O 1
ATOM 1419 N N . ALA A 1 189 ? 13.914 0.017 -23.680 1.00 83.25 189 ALA A N 1
ATOM 1420 C CA . ALA A 1 189 ? 12.789 -0.199 -24.589 1.00 83.25 189 ALA A CA 1
ATOM 1421 C C . ALA A 1 189 ? 11.517 0.542 -24.134 1.00 83.25 189 ALA A C 1
ATOM 1423 O O . ALA A 1 189 ? 10.639 0.813 -24.950 1.00 83.25 189 ALA A O 1
ATOM 1424 N N . HIS A 1 190 ? 11.432 0.916 -22.850 1.00 83.94 190 HIS A N 1
ATOM 1425 C CA . HIS A 1 190 ? 10.239 1.515 -22.245 1.00 83.94 190 HIS A CA 1
ATOM 1426 C C . HIS A 1 190 ? 10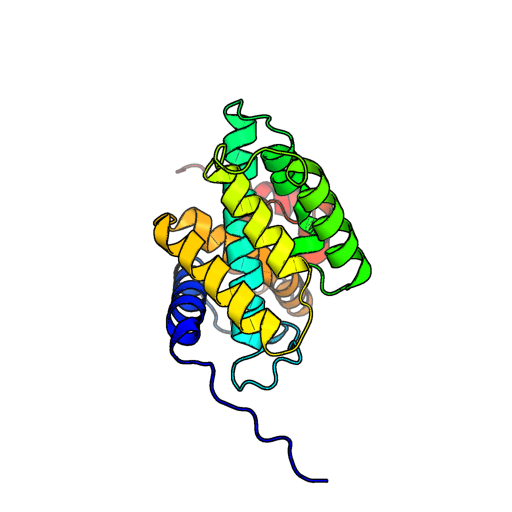.561 2.737 -21.364 1.00 83.94 190 HIS A C 1
ATOM 1428 O O . HIS A 1 190 ? 10.123 2.793 -20.213 1.00 83.94 190 HIS A O 1
ATOM 1434 N N . PRO A 1 191 ? 11.297 3.748 -21.860 1.00 86.75 191 PRO A N 1
ATOM 1435 C CA . PRO A 1 191 ? 11.832 4.817 -21.014 1.00 86.75 191 PRO A CA 1
ATOM 1436 C C . PRO A 1 191 ? 10.743 5.638 -20.302 1.00 86.75 191 PRO A C 1
ATOM 1438 O O . PRO A 1 191 ? 10.919 6.025 -19.148 1.00 86.75 191 PRO A O 1
ATOM 1441 N N . ALA A 1 192 ? 9.595 5.868 -20.952 1.00 87.69 192 ALA A N 1
ATOM 1442 C CA . ALA A 1 192 ? 8.467 6.581 -20.347 1.00 87.69 192 ALA A CA 1
ATOM 1443 C C . ALA A 1 192 ? 7.838 5.788 -19.188 1.00 87.69 192 ALA A C 1
ATOM 1445 O O . ALA A 1 192 ? 7.669 6.322 -18.091 1.00 87.69 192 ALA A O 1
ATOM 1446 N N . LEU A 1 193 ? 7.568 4.497 -19.411 1.00 89.75 193 LEU A N 1
ATOM 1447 C CA . LEU A 1 193 ? 6.954 3.615 -18.418 1.00 89.75 193 LEU A CA 1
ATOM 1448 C C . LEU A 1 193 ? 7.900 3.323 -17.244 1.00 89.75 193 LEU A C 1
ATOM 1450 O O . LEU A 1 193 ? 7.452 3.247 -16.103 1.00 89.75 193 LEU A O 1
ATOM 1454 N N . VAL A 1 194 ? 9.211 3.230 -17.493 1.00 92.12 194 VAL A N 1
ATOM 1455 C CA . VAL A 1 194 ? 10.229 3.157 -16.431 1.00 92.12 194 VAL A CA 1
ATOM 1456 C C . VAL A 1 194 ? 10.198 4.420 -15.574 1.00 92.12 194 VAL A C 1
ATOM 1458 O O . VAL A 1 194 ? 10.128 4.314 -14.353 1.00 92.12 194 VAL A O 1
ATOM 1461 N N . GLY A 1 195 ? 10.175 5.609 -16.186 1.00 91.94 195 GLY A N 1
ATOM 1462 C CA . GLY A 1 195 ? 10.087 6.869 -15.444 1.00 91.94 195 GLY A CA 1
ATOM 1463 C C . GLY A 1 195 ? 8.812 6.981 -14.598 1.00 91.94 195 GLY A C 1
ATOM 1464 O O . GLY A 1 195 ? 8.863 7.429 -13.454 1.00 91.94 195 GLY A O 1
ATOM 1465 N N . GLU A 1 196 ? 7.668 6.543 -15.128 1.00 92.19 196 GLU A N 1
ATOM 1466 C CA . GLU A 1 196 ? 6.402 6.478 -14.383 1.00 92.19 196 GLU A CA 1
ATOM 1467 C C . GLU A 1 196 ? 6.464 5.503 -13.210 1.00 92.19 196 GLU A C 1
ATOM 1469 O O . GLU A 1 196 ? 6.098 5.872 -12.093 1.00 92.19 196 GLU A O 1
ATOM 1474 N N . ALA A 1 197 ? 6.968 4.290 -13.440 1.00 93.94 197 ALA A N 1
ATOM 1475 C CA . ALA A 1 197 ? 7.097 3.277 -12.402 1.00 93.94 197 ALA A CA 1
ATOM 1476 C C . ALA A 1 197 ? 8.059 3.720 -11.291 1.00 93.94 197 ALA A C 1
ATOM 1478 O O . ALA A 1 197 ? 7.744 3.558 -10.114 1.00 93.94 197 ALA A O 1
ATOM 1479 N N . VAL A 1 198 ? 9.189 4.340 -11.644 1.00 95.56 198 VAL A N 1
ATOM 1480 C CA . VAL A 1 198 ? 10.147 4.919 -10.691 1.00 95.56 198 VAL A CA 1
ATOM 1481 C C . VAL A 1 198 ? 9.473 5.968 -9.807 1.00 95.56 198 VAL A C 1
ATOM 1483 O O . VAL A 1 198 ? 9.514 5.843 -8.583 1.00 95.56 198 VAL A O 1
ATOM 1486 N N . ARG A 1 199 ? 8.805 6.965 -10.404 1.00 94.75 199 ARG A N 1
ATOM 1487 C CA . ARG A 1 199 ? 8.105 8.015 -9.644 1.00 94.75 199 ARG A CA 1
ATOM 1488 C C . ARG A 1 199 ? 6.992 7.440 -8.777 1.00 94.75 199 ARG A C 1
ATOM 1490 O O . ARG A 1 199 ? 6.835 7.844 -7.630 1.00 94.75 199 ARG A O 1
ATOM 1497 N N . GLY A 1 200 ? 6.236 6.484 -9.312 1.00 95.19 200 GLY A N 1
ATOM 1498 C CA . GLY A 1 200 ? 5.158 5.816 -8.597 1.00 95.19 200 GLY A CA 1
ATOM 1499 C C . GLY A 1 200 ? 5.647 5.051 -7.368 1.00 95.19 200 GLY A C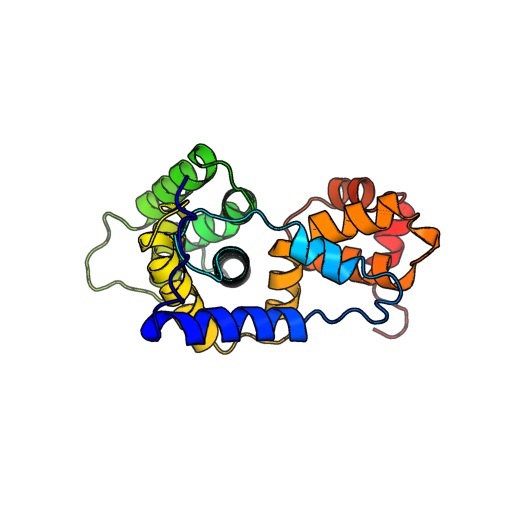 1
ATOM 1500 O O . GLY A 1 200 ? 5.059 5.166 -6.294 1.00 95.19 200 GLY A O 1
ATOM 1501 N N . VAL A 1 201 ? 6.743 4.297 -7.498 1.00 96.38 201 VAL A N 1
ATOM 1502 C CA . VAL A 1 201 ? 7.325 3.528 -6.387 1.00 96.38 201 VAL A CA 1
ATOM 1503 C C . VAL A 1 201 ? 8.003 4.431 -5.352 1.00 96.38 201 VAL A C 1
ATOM 1505 O O . VAL A 1 201 ? 7.866 4.170 -4.154 1.00 96.38 201 VAL A O 1
ATOM 1508 N N . ASP A 1 202 ? 8.676 5.506 -5.774 1.00 95.25 202 ASP A N 1
ATOM 1509 C CA . ASP A 1 202 ? 9.246 6.501 -4.852 1.00 95.25 202 ASP A CA 1
ATOM 1510 C C . ASP A 1 202 ? 8.134 7.203 -4.051 1.00 95.25 202 ASP A C 1
ATOM 1512 O O . ASP A 1 202 ? 8.174 7.229 -2.817 1.00 95.25 202 ASP A O 1
ATOM 1516 N N . ALA A 1 203 ? 7.059 7.633 -4.725 1.00 93.56 203 ALA A N 1
ATOM 1517 C CA . ALA A 1 203 ? 5.874 8.204 -4.082 1.00 93.56 203 ALA A CA 1
ATOM 1518 C C . ALA A 1 203 ? 5.197 7.225 -3.107 1.00 93.56 203 ALA A C 1
ATOM 1520 O O . ALA A 1 203 ? 4.707 7.633 -2.054 1.00 93.56 203 ALA A O 1
ATOM 1521 N N . ALA A 1 204 ? 5.218 5.926 -3.417 1.00 94.75 204 ALA A N 1
ATOM 1522 C CA . ALA A 1 204 ? 4.698 4.875 -2.550 1.00 94.75 204 ALA A CA 1
ATOM 1523 C C . ALA A 1 204 ? 5.559 4.621 -1.298 1.00 94.75 204 ALA A C 1
ATOM 1525 O O . ALA A 1 204 ? 5.108 3.942 -0.372 1.00 94.75 204 ALA A O 1
ATOM 1526 N N . ARG A 1 205 ? 6.793 5.143 -1.226 1.00 93.00 205 ARG A N 1
ATOM 1527 C CA . ARG A 1 205 ? 7.686 5.036 -0.053 1.00 93.00 205 ARG A CA 1
ATOM 1528 C C . ARG A 1 205 ? 7.811 3.596 0.474 1.00 93.00 205 ARG A C 1
ATOM 1530 O O . ARG A 1 205 ? 7.820 3.382 1.690 1.00 93.00 205 ARG A O 1
ATOM 1537 N N . VAL A 1 206 ? 7.823 2.613 -0.433 1.00 92.81 206 VAL A N 1
ATOM 1538 C CA . VAL A 1 206 ? 7.924 1.174 -0.113 1.00 92.81 206 VAL A CA 1
ATOM 1539 C C . VAL A 1 206 ? 9.321 0.603 -0.330 1.00 92.81 206 VAL A C 1
ATOM 1541 O O . VAL A 1 206 ? 9.671 -0.395 0.291 1.00 92.81 206 VAL A O 1
ATOM 1544 N N . LEU A 1 207 ? 10.129 1.249 -1.172 1.00 93.19 207 LEU A N 1
ATOM 1545 C CA . LEU A 1 207 ? 11.507 0.869 -1.462 1.00 93.19 207 LEU A CA 1
ATOM 1546 C C . LEU A 1 207 ? 12.443 2.050 -1.203 1.00 93.19 207 LEU A C 1
ATOM 1548 O O . LEU A 1 207 ? 12.051 3.211 -1.308 1.00 93.19 207 LEU A O 1
ATOM 1552 N N . THR A 1 208 ? 13.697 1.746 -0.877 1.00 94.12 208 THR A N 1
ATOM 1553 C CA . THR A 1 208 ? 14.762 2.752 -0.883 1.00 94.12 208 THR A CA 1
ATOM 1554 C C . THR A 1 208 ? 15.102 3.110 -2.327 1.00 94.12 208 THR A C 1
ATOM 1556 O O . THR A 1 208 ? 14.966 2.276 -3.221 1.00 94.12 208 THR A O 1
ATOM 1559 N N . ARG A 1 209 ? 15.617 4.319 -2.566 1.00 95.06 209 ARG A N 1
ATOM 1560 C CA . ARG A 1 209 ? 16.070 4.737 -3.904 1.00 95.06 209 ARG A CA 1
ATOM 1561 C C . ARG A 1 209 ? 17.079 3.769 -4.525 1.00 95.06 209 ARG A C 1
ATOM 1563 O O . ARG A 1 209 ? 16.992 3.485 -5.713 1.00 95.06 209 ARG A O 1
ATOM 1570 N N . THR A 1 210 ? 17.974 3.203 -3.714 1.00 94.69 210 THR A N 1
ATOM 1571 C CA . THR A 1 210 ? 18.900 2.148 -4.150 1.00 94.69 210 THR A CA 1
ATOM 1572 C C . THR A 1 210 ? 18.150 0.932 -4.689 1.00 94.69 210 THR A C 1
ATOM 1574 O O . THR A 1 210 ? 18.385 0.534 -5.823 1.00 94.69 210 THR A O 1
ATOM 1577 N N . HIS A 1 211 ? 17.179 0.397 -3.938 1.00 95.81 211 HIS A N 1
ATOM 1578 C CA . HIS A 1 211 ? 16.384 -0.742 -4.402 1.00 95.81 211 HIS A CA 1
ATOM 1579 C C . HIS A 1 211 ? 15.530 -0.408 -5.633 1.00 95.81 211 HIS A C 1
ATOM 1581 O O . HIS A 1 211 ? 15.342 -1.271 -6.483 1.00 95.81 211 HIS A O 1
ATOM 1587 N N . ILE A 1 212 ? 15.031 0.829 -5.759 1.00 96.69 212 ILE A N 1
ATOM 1588 C CA . ILE A 1 212 ? 14.303 1.261 -6.962 1.00 96.69 212 ILE A CA 1
ATOM 1589 C C . ILE A 1 212 ? 15.225 1.196 -8.184 1.00 96.69 212 ILE A C 1
ATOM 1591 O O . ILE A 1 212 ? 14.840 0.603 -9.187 1.00 96.69 212 ILE A O 1
ATOM 1595 N N . ALA A 1 213 ? 16.435 1.760 -8.100 1.00 95.38 213 ALA A N 1
ATOM 1596 C CA . ALA A 1 213 ? 17.403 1.718 -9.197 1.00 95.38 213 ALA A CA 1
ATOM 1597 C C . ALA A 1 213 ? 17.782 0.274 -9.569 1.00 95.38 213 ALA A C 1
ATOM 1599 O O . ALA A 1 213 ? 17.714 -0.096 -10.744 1.00 95.38 213 ALA A O 1
ATOM 1600 N N . ASP A 1 214 ? 18.088 -0.552 -8.564 1.00 96.12 214 ASP A N 1
ATOM 1601 C CA . ASP A 1 214 ? 18.463 -1.955 -8.751 1.00 96.12 214 ASP A CA 1
ATOM 1602 C C . ASP A 1 214 ? 17.341 -2.756 -9.428 1.00 96.12 214 ASP A C 1
ATOM 1604 O O . ASP A 1 214 ? 17.580 -3.474 -10.400 1.00 96.12 214 ASP A O 1
ATOM 1608 N N . HIS A 1 215 ? 16.098 -2.617 -8.960 1.00 95.75 215 HIS A N 1
ATOM 1609 C CA . HIS A 1 215 ? 14.959 -3.354 -9.512 1.00 95.75 215 HIS A CA 1
ATOM 1610 C C . HIS A 1 215 ? 14.505 -2.833 -10.873 1.00 95.75 215 HIS A C 1
ATOM 1612 O O . HIS A 1 215 ? 13.984 -3.615 -11.663 1.00 95.75 215 HIS A O 1
ATOM 1618 N N . ALA A 1 216 ? 14.705 -1.545 -11.157 1.00 94.12 216 ALA A N 1
ATOM 1619 C CA . ALA A 1 216 ? 14.467 -0.963 -12.473 1.00 94.12 216 ALA A CA 1
ATOM 1620 C C . ALA A 1 216 ? 15.575 -1.314 -13.484 1.00 94.12 216 ALA A C 1
ATOM 1622 O O . ALA A 1 216 ? 15.393 -1.111 -14.684 1.00 94.12 216 ALA A O 1
ATOM 1623 N N . GLY A 1 217 ? 16.722 -1.828 -13.022 1.00 94.25 217 GLY A N 1
ATOM 1624 C CA . GLY A 1 217 ? 17.880 -2.110 -13.869 1.00 94.25 217 GLY A CA 1
ATOM 1625 C C . GLY A 1 217 ? 18.512 -0.842 -14.451 1.00 94.25 217 GLY A C 1
ATOM 1626 O O . GLY A 1 217 ? 18.995 -0.866 -15.583 1.00 94.25 217 GLY A O 1
ATOM 1627 N N . ILE A 1 218 ? 18.479 0.270 -13.708 1.00 94.50 218 ILE A N 1
ATOM 1628 C CA . ILE A 1 218 ? 19.006 1.573 -14.141 1.00 94.50 218 ILE A CA 1
ATOM 1629 C C . ILE A 1 218 ? 20.112 2.068 -13.207 1.00 94.50 218 ILE A C 1
ATOM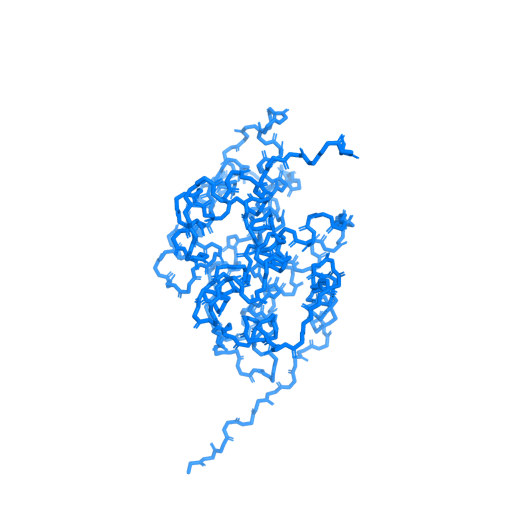 1631 O O . ILE A 1 218 ? 20.180 1.705 -12.036 1.00 94.50 218 ILE A O 1
ATOM 1635 N N . ALA A 1 219 ? 20.974 2.945 -13.722 1.00 94.00 219 ALA A N 1
ATOM 1636 C CA . ALA A 1 219 ? 21.958 3.639 -12.899 1.00 94.00 219 ALA A CA 1
ATOM 1637 C C . ALA A 1 219 ? 21.283 4.657 -11.963 1.00 94.00 219 ALA A C 1
ATOM 1639 O O . ALA A 1 219 ? 20.236 5.224 -12.285 1.00 94.00 219 ALA A O 1
ATOM 1640 N N . ARG A 1 220 ? 21.924 4.954 -10.828 1.00 91.25 220 ARG A N 1
ATOM 1641 C CA . ARG A 1 220 ? 21.429 5.933 -9.847 1.00 91.25 220 ARG A CA 1
ATOM 1642 C C . ARG A 1 220 ? 21.247 7.327 -10.454 1.00 91.25 220 ARG A C 1
ATOM 1644 O O . ARG A 1 220 ? 20.315 8.032 -10.102 1.00 91.25 220 ARG A O 1
ATOM 1651 N N . GLU A 1 221 ? 22.103 7.721 -11.386 1.00 91.88 221 GLU A N 1
ATOM 1652 C CA . GLU A 1 221 ? 22.009 9.005 -12.083 1.00 91.88 221 GLU A CA 1
ATOM 1653 C C . GLU A 1 221 ? 20.743 9.078 -12.955 1.00 91.88 221 GLU A C 1
ATOM 1655 O O . GLU A 1 221 ? 20.087 10.114 -13.009 1.00 91.88 221 GLU A O 1
ATOM 1660 N N . ALA A 1 222 ? 20.358 7.961 -13.584 1.00 91.31 222 ALA A N 1
ATOM 1661 C CA . ALA A 1 222 ? 19.117 7.868 -14.353 1.00 91.31 222 ALA A CA 1
ATOM 1662 C C . ALA A 1 222 ? 17.876 7.863 -13.444 1.00 91.31 222 ALA A C 1
ATOM 1664 O O . ALA A 1 222 ? 16.854 8.440 -13.808 1.00 91.31 222 ALA A O 1
ATOM 1665 N N . LEU A 1 223 ? 17.971 7.261 -12.251 1.00 93.25 223 LEU A N 1
ATOM 1666 C CA . LEU A 1 223 ? 16.926 7.355 -11.230 1.00 93.25 223 LEU A CA 1
ATOM 1667 C C . LEU A 1 223 ? 16.658 8.818 -10.855 1.00 93.25 223 LEU A C 1
ATOM 1669 O O . LEU A 1 223 ? 15.514 9.256 -10.920 1.00 93.25 223 LEU A O 1
ATOM 1673 N N . GLU A 1 224 ? 17.695 9.570 -10.478 1.00 93.56 224 GLU A N 1
ATOM 1674 C CA . GLU A 1 224 ? 17.532 10.967 -10.053 1.00 93.56 224 GLU A CA 1
ATOM 1675 C C . GLU A 1 224 ? 16.954 11.831 -11.186 1.00 93.56 224 GLU A C 1
ATOM 1677 O O . GLU A 1 224 ? 16.020 12.588 -10.944 1.00 93.56 224 GLU A O 1
ATOM 1682 N N . ALA A 1 225 ? 17.373 11.619 -12.439 1.00 91.88 225 ALA A N 1
ATOM 1683 C CA . ALA A 1 225 ? 16.791 12.305 -13.598 1.00 91.88 225 ALA A CA 1
ATOM 1684 C C . ALA A 1 225 ? 15.278 12.050 -13.781 1.00 91.88 225 ALA A C 1
ATOM 1686 O O . ALA A 1 225 ? 14.570 12.884 -14.339 1.00 91.88 225 ALA A O 1
ATOM 1687 N N . HIS A 1 226 ? 14.756 10.905 -13.327 1.00 90.88 226 HIS A N 1
ATOM 1688 C CA . HIS A 1 226 ? 13.316 10.623 -13.346 1.00 90.88 226 HIS A CA 1
ATOM 1689 C C . HIS A 1 226 ? 12.547 11.237 -12.169 1.00 90.88 226 HIS A C 1
ATOM 1691 O O . HIS A 1 226 ? 11.322 11.378 -12.275 1.00 90.88 226 HIS A O 1
ATOM 1697 N N . LEU A 1 227 ? 13.240 11.541 -11.067 1.00 91.56 227 LEU A N 1
ATOM 1698 C CA . LEU A 1 227 ? 12.683 12.103 -9.834 1.00 91.56 227 LEU A CA 1
ATOM 1699 C C . LEU A 1 227 ? 12.782 13.632 -9.780 1.00 91.56 227 LEU A C 1
ATOM 1701 O O . LEU A 1 227 ? 12.039 14.255 -9.021 1.00 91.56 227 LEU A O 1
ATOM 1705 N N . GLU A 1 228 ? 13.672 14.239 -10.565 1.00 83.75 228 GLU A N 1
ATOM 1706 C CA . GLU A 1 228 ? 13.723 15.688 -10.724 1.00 83.75 228 GLU A CA 1
ATOM 1707 C C . GLU A 1 228 ? 12.394 16.207 -11.305 1.00 83.75 228 GLU A C 1
ATOM 1709 O O . GLU A 1 228 ? 11.880 15.653 -12.285 1.00 83.75 228 GLU A O 1
ATOM 1714 N N . PRO A 1 229 ? 11.804 17.266 -10.718 1.00 61.25 229 PRO A N 1
ATOM 1715 C CA . PRO A 1 229 ? 10.684 17.945 -11.347 1.00 61.25 229 PRO A CA 1
ATOM 1716 C C . PRO A 1 229 ? 11.157 18.479 -12.702 1.00 61.25 229 PRO A C 1
ATOM 1718 O O . PRO A 1 229 ? 12.199 19.129 -12.794 1.00 61.25 229 PRO A O 1
ATOM 1721 N N . GLY A 1 230 ? 10.412 18.169 -13.765 1.00 54.97 230 GLY A N 1
ATOM 1722 C CA . GLY A 1 230 ? 10.713 18.704 -15.090 1.00 54.97 230 GLY A CA 1
ATOM 1723 C C . GLY A 1 230 ? 10.725 20.240 -15.073 1.00 54.97 230 GLY A C 1
ATOM 1724 O O . GLY A 1 230 ? 10.121 20.843 -14.187 1.00 54.97 230 GLY A O 1
ATOM 1725 N N . PRO A 1 231 ? 11.359 20.896 -16.058 1.00 44.47 231 PRO A N 1
ATOM 1726 C CA . PRO A 1 231 ? 11.453 22.359 -16.113 1.00 44.47 231 PRO A CA 1
ATOM 1727 C C . PRO A 1 231 ? 10.097 23.093 -16.168 1.00 44.47 231 PRO A C 1
ATOM 1729 O O . PRO A 1 231 ? 10.076 24.305 -15.978 1.00 44.47 231 PRO A O 1
ATOM 1732 N N . ASP A 1 232 ? 8.990 22.370 -16.378 1.00 44.25 232 ASP A N 1
ATOM 1733 C CA . ASP A 1 232 ? 7.624 22.900 -16.481 1.00 44.25 232 ASP A CA 1
ATOM 1734 C C . ASP A 1 232 ? 6.673 22.408 -15.358 1.00 44.25 232 ASP A C 1
ATOM 1736 O O . ASP A 1 232 ? 5.452 22.463 -15.527 1.00 44.25 232 ASP A O 1
ATOM 1740 N N . ALA A 1 233 ? 7.202 21.878 -14.245 1.00 42.44 233 ALA A N 1
ATOM 1741 C CA . ALA A 1 233 ? 6.417 21.406 -13.091 1.00 42.44 233 ALA A CA 1
ATOM 1742 C C . ALA A 1 233 ? 6.201 22.481 -12.011 1.00 42.44 233 ALA A C 1
ATOM 1744 O O . ALA A 1 233 ? 7.148 23.250 -11.727 1.00 42.44 233 ALA A O 1
#

pLDDT: mean 90.58, std 10.5, range [40.16, 98.31]

Secondary structure (DSSP, 8-state):
----PPBPPPHHHHHHHHHHHHHHHHHS--S--SS-HHHHHHHTS-----SBTTHHHHHHHHHHHHHHHHHHHHHHHHTT---HHHHHHHT-HHHHH---HHHHHHHHHHHHHHHTTSPTT---HHHHHHHHHHHHHT-SSHHHHHHHHHHHHHHHHTT---HHHHHHHHHHHHHHHHHHHHHHH-GGG-HHHHHHHHHHHHHTT-S-HHHHHHHHT--HHHHHHHHSPPTT-